Protein AF-A0A6P8L593-F1 (afdb_monomer)

Solvent-accessible surface area (backbone atoms only — not comparable to full-atom values): 12722 Å² total; per-residue (Å²): 111,69,67,58,52,54,55,47,53,45,49,55,52,42,54,51,37,46,55,48,33,69,72,48,85,57,101,67,54,58,54,38,54,51,40,51,50,52,51,51,50,52,53,51,52,50,51,56,41,48,61,65,35,68,75,58,66,48,64,32,92,88,40,85,93,36,47,38,67,60,54,51,51,52,54,51,51,52,51,52,54,49,52,54,50,50,64,73,39,54,90,76,50,60,66,70,58,52,51,51,49,54,52,48,50,54,51,49,53,54,50,50,61,56,56,65,48,45,37,59,51,53,34,50,52,55,35,48,66,62,46,49,67,53,51,54,52,52,44,52,50,51,55,51,48,62,73,68,50,75,85,56,74,86,60,70,65,73,73,69,66,59,61,58,58,50,51,50,49,31,54,76,64,31,42,78,75,72,41,77,79,75,58,66,70,55,56,51,61,73,67,46,83,73,78,83,82,82,84,80,79,84,74,81,76,80,82,80,77,85,83,80,84,132

Secondary structure (DSSP, 8-state):
-HHHHHHHHHHHHHHHHHHHHHH---SS-HHHHHHHHHHHHHHHHHHHHHHHHHT--PBPSSSTT-BHHHHHHHHHHHHHHHHHHHHHTTTTS-HHHHHHHHHHHHHHHHHHHHHHHHHHHHHHHHHHHHHHHHHHHHHHHHHHHHHHS--S---------THHHHHHHHHHTTGGGT-----HHHHHHHTS-PPP--------------PPP-

Nearest PDB structures (foldseek):
  4nqi-assembly2_D  TM=2.913E-01  e=6.168E-01  Dictyostelium discoideum
  6nct-assembly1_B  TM=3.339E-01  e=4.254E+00  Homo sapiens
  8afz-assembly1_A  TM=3.236E-01  e=9.972E+00  Homo sapiens

Mean predicted aligned error: 16.55 Å

Radius of gyration: 39.22 Å; Cα contacts (8 Å, |Δi|>4): 88; chains: 1; bounding box: 92×50×108 Å

Structure (mmCIF, N/CA/C/O backbone):
data_AF-A0A6P8L593-F1
#
_entry.id   AF-A0A6P8L593-F1
#
loop_
_atom_site.group_PDB
_atom_site.id
_atom_site.type_symbol
_atom_site.label_atom_id
_atom_site.label_alt_id
_atom_site.label_comp_id
_atom_site.label_asym_id
_atom_site.label_entity_id
_atom_site.label_seq_id
_atom_site.pdbx_PDB_ins_code
_atom_site.Cartn_x
_atom_site.Cartn_y
_atom_site.Cartn_z
_atom_site.occupancy
_atom_site.B_iso_or_equiv
_atom_site.auth_seq_id
_atom_site.auth_comp_id
_atom_site.auth_asym_id
_atom_site.auth_atom_id
_atom_site.pdbx_PDB_model_num
ATOM 1 N N . MET A 1 1 ? 3.966 10.404 5.888 1.00 69.75 1 MET A N 1
ATOM 2 C CA . MET A 1 1 ? 4.033 10.455 7.364 1.00 69.75 1 MET A CA 1
ATOM 3 C C . MET A 1 1 ? 2.637 10.533 7.982 1.00 69.75 1 MET A C 1
ATOM 5 O O . MET A 1 1 ? 2.269 9.616 8.696 1.00 69.75 1 MET A O 1
ATOM 9 N N . TYR A 1 2 ? 1.807 11.519 7.621 1.00 86.31 2 TYR A N 1
ATOM 10 C CA . TYR A 1 2 ? 0.461 11.681 8.199 1.00 86.31 2 TYR A CA 1
ATOM 11 C C . TYR A 1 2 ? -0.497 10.488 7.988 1.00 86.31 2 TYR A C 1
ATOM 13 O O . TYR A 1 2 ? -1.064 9.988 8.953 1.00 86.31 2 TYR A O 1
ATOM 21 N N . PHE A 1 3 ? -0.599 9.956 6.761 1.00 87.25 3 PHE A N 1
ATOM 22 C CA . PHE A 1 3 ? -1.411 8.758 6.475 1.00 87.25 3 PHE A CA 1
ATOM 23 C C . PHE A 1 3 ? -1.015 7.553 7.337 1.00 87.25 3 PHE A C 1
ATOM 25 O O . PHE A 1 3 ? -1.872 6.863 7.878 1.00 87.25 3 PHE A O 1
ATOM 32 N N . HIS A 1 4 ? 0.291 7.328 7.501 1.00 90.25 4 HIS A N 1
ATOM 33 C CA . HIS A 1 4 ? 0.798 6.244 8.335 1.00 90.25 4 HIS A CA 1
ATOM 34 C C . HIS A 1 4 ? 0.388 6.443 9.800 1.00 90.25 4 HIS A C 1
ATOM 36 O O . HIS A 1 4 ? 0.003 5.481 10.457 1.00 90.25 4 HIS A O 1
ATOM 42 N N . ASN A 1 5 ? 0.456 7.669 10.317 1.00 91.88 5 ASN A N 1
ATOM 43 C CA . ASN A 1 5 ? 0.087 7.952 11.704 1.00 91.88 5 ASN A CA 1
ATOM 44 C C . ASN A 1 5 ? -1.399 7.678 11.953 1.00 91.88 5 ASN A C 1
ATOM 46 O O . ASN A 1 5 ? -1.740 7.026 12.933 1.00 91.88 5 ASN A O 1
ATOM 50 N N . VAL A 1 6 ? -2.272 8.103 11.036 1.00 89.56 6 VAL A N 1
ATOM 51 C CA . VAL A 1 6 ? -3.718 7.852 11.144 1.00 89.56 6 VAL A CA 1
ATOM 52 C C . VAL A 1 6 ? -4.043 6.368 10.975 1.00 89.56 6 VAL A C 1
ATOM 54 O O . VAL A 1 6 ? -4.788 5.806 11.769 1.00 89.56 6 VAL A O 1
ATOM 57 N N . SER A 1 7 ? -3.429 5.693 10.003 1.00 91.69 7 SER A N 1
ATOM 58 C CA . SER A 1 7 ? -3.605 4.249 9.824 1.00 91.69 7 SER A CA 1
ATOM 59 C C . SER A 1 7 ? -3.151 3.453 11.050 1.00 91.69 7 SER A C 1
ATOM 61 O O . SER A 1 7 ? -3.841 2.523 11.455 1.00 91.69 7 SER A O 1
ATOM 63 N N . ARG A 1 8 ? -2.003 3.809 11.642 1.00 93.56 8 ARG A N 1
ATOM 64 C CA . ARG A 1 8 ? -1.486 3.156 12.851 1.00 93.56 8 ARG A CA 1
ATOM 65 C C . ARG A 1 8 ? -2.397 3.423 14.044 1.00 93.56 8 ARG A C 1
ATOM 67 O O . ARG A 1 8 ? -2.816 2.485 14.695 1.00 93.56 8 ARG A O 1
ATOM 74 N N . SER A 1 9 ? -2.791 4.676 14.256 1.00 93.50 9 SER A N 1
ATOM 75 C CA . SER A 1 9 ? -3.685 5.031 15.357 1.00 93.50 9 SER A CA 1
ATOM 76 C C . SER A 1 9 ? -5.045 4.328 15.263 1.00 93.50 9 SER A C 1
ATOM 78 O O . SER A 1 9 ? -5.601 3.961 16.291 1.00 93.50 9 SER A O 1
ATOM 80 N N . LEU A 1 10 ? -5.586 4.098 14.057 1.00 93.38 10 LEU A N 1
ATOM 81 C CA . LEU A 1 10 ? -6.801 3.290 13.901 1.00 93.38 10 LEU A CA 1
ATOM 82 C C . LEU A 1 10 ? -6.564 1.825 14.304 1.00 93.38 10 LEU A C 1
ATOM 84 O O . LEU A 1 10 ? -7.391 1.259 15.012 1.00 93.38 10 LEU A O 1
ATOM 88 N N .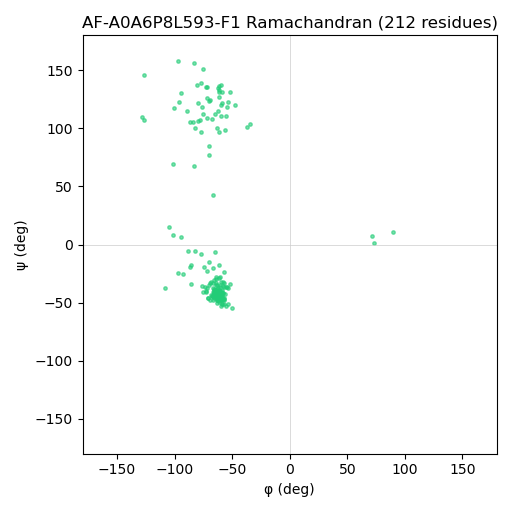 ALA A 1 11 ? -5.442 1.234 13.881 1.00 94.44 11 ALA A N 1
ATOM 89 C CA . ALA A 1 11 ? -5.074 -0.131 14.253 1.00 94.44 11 ALA A CA 1
ATOM 90 C C . ALA A 1 11 ? -4.895 -0.283 15.772 1.00 94.44 11 ALA A C 1
ATOM 92 O O . ALA A 1 11 ? -5.463 -1.196 16.357 1.00 94.44 11 ALA A O 1
ATOM 93 N N . ASP A 1 12 ? -4.189 0.649 16.415 1.00 95.38 12 ASP A N 1
ATOM 94 C CA . ASP A 1 12 ? -3.951 0.633 17.864 1.00 95.38 12 ASP A CA 1
ATOM 95 C C . ASP A 1 12 ? -5.265 0.744 18.661 1.00 95.38 12 ASP A C 1
ATOM 97 O O . ASP A 1 12 ? -5.443 0.087 19.690 1.00 95.38 12 ASP A O 1
ATOM 101 N N . LYS A 1 13 ? -6.218 1.553 18.173 1.00 93.88 13 LYS A N 1
ATOM 102 C CA . LYS A 1 13 ? -7.560 1.670 18.765 1.00 93.88 13 LYS A CA 1
ATOM 103 C C . LYS A 1 13 ? -8.363 0.377 18.619 1.00 93.88 13 LYS A C 1
ATOM 105 O O . LYS A 1 13 ? -8.981 -0.049 19.588 1.00 93.88 13 LYS A O 1
ATOM 110 N N . LEU A 1 14 ? -8.342 -0.254 17.444 1.00 94.44 14 LEU A N 1
ATOM 111 C CA . LEU A 1 14 ? -9.010 -1.542 17.221 1.00 94.44 14 LEU A CA 1
ATOM 112 C C . LEU A 1 14 ? -8.421 -2.649 18.097 1.00 94.44 14 LEU A C 1
ATOM 114 O O . LEU A 1 14 ? -9.168 -3.369 18.749 1.00 94.44 14 LEU A O 1
ATOM 118 N N . GLU A 1 15 ? -7.095 -2.713 18.187 1.00 94.44 15 GLU A N 1
ATOM 119 C CA . GLU A 1 15 ? -6.384 -3.646 19.063 1.00 94.44 15 GLU A CA 1
ATOM 120 C C . GLU A 1 15 ? -6.794 -3.475 20.530 1.00 94.44 15 GLU A C 1
ATOM 122 O O . GLU A 1 15 ? -7.024 -4.447 21.248 1.00 94.44 15 GLU A O 1
ATOM 127 N N . SER A 1 16 ? -6.932 -2.225 20.973 1.00 92.44 16 SER A N 1
ATOM 128 C CA . SER A 1 16 ? -7.379 -1.909 22.331 1.00 92.44 16 SER A CA 1
ATOM 129 C C . SER A 1 16 ? -8.833 -2.338 22.569 1.00 92.44 16 SER A C 1
ATOM 131 O O . SER A 1 16 ? -9.138 -2.869 23.635 1.00 92.44 16 SER A O 1
ATOM 133 N N . LEU A 1 17 ? -9.723 -2.159 21.584 1.00 90.44 17 LEU A N 1
ATOM 134 C CA . LEU A 1 17 ? -11.116 -2.618 21.659 1.00 90.44 17 LEU A CA 1
ATOM 135 C C . LEU A 1 17 ? -11.223 -4.146 21.698 1.00 90.44 17 LEU A C 1
ATOM 137 O O . LEU A 1 17 ? -12.004 -4.668 22.487 1.00 90.44 17 LEU A O 1
ATOM 141 N N . TRP A 1 18 ? -10.432 -4.869 20.902 1.00 92.06 18 TRP A N 1
ATOM 142 C CA . TRP A 1 18 ? -10.418 -6.334 20.946 1.00 92.06 18 TRP A CA 1
ATOM 143 C C . TRP A 1 18 ? -9.922 -6.859 22.294 1.00 92.06 18 TRP A C 1
ATOM 145 O O . TRP A 1 18 ? -10.571 -7.720 22.879 1.00 92.06 18 TRP A O 1
ATOM 155 N N . LYS A 1 19 ? -8.852 -6.281 22.851 1.00 90.12 19 LYS A N 1
ATOM 156 C CA . LYS A 1 19 ? -8.374 -6.642 24.199 1.00 90.12 19 LYS A CA 1
ATOM 157 C C . LYS A 1 19 ? -9.406 -6.367 25.286 1.00 90.12 19 LYS A C 1
ATOM 159 O O . LYS A 1 19 ? -9.566 -7.155 26.212 1.00 90.12 19 LYS A O 1
ATOM 164 N N . LEU A 1 20 ? -10.119 -5.252 25.174 1.00 86.31 20 LEU A N 1
ATOM 165 C CA . LEU A 1 20 ? -11.190 -4.903 26.100 1.00 86.31 20 LEU A CA 1
ATOM 166 C C . LEU A 1 20 ? -12.366 -5.880 26.001 1.00 86.31 20 LEU A C 1
ATOM 168 O O . LEU A 1 20 ? -12.900 -6.306 27.019 1.00 86.31 20 LEU A O 1
ATOM 172 N N . ALA A 1 21 ? -12.724 -6.275 24.781 1.00 86.25 21 ALA A N 1
ATOM 173 C CA . ALA A 1 21 ? -13.734 -7.290 24.523 1.00 86.25 21 ALA A CA 1
ATOM 174 C C . ALA A 1 21 ? -13.341 -8.682 25.046 1.00 86.25 21 ALA A C 1
ATOM 176 O O . ALA A 1 21 ? -14.215 -9.474 25.378 1.00 86.25 21 ALA A O 1
ATOM 177 N N . GLU A 1 22 ? -12.051 -9.014 25.100 1.00 84.75 22 GLU A N 1
ATOM 178 C CA . GLU A 1 22 ? -11.573 -10.258 25.718 1.00 84.75 22 GLU A CA 1
ATOM 179 C C . GLU A 1 22 ? -11.641 -10.205 27.250 1.00 84.75 22 GLU A C 1
ATOM 181 O O . GLU A 1 22 ? -11.950 -11.212 27.888 1.00 84.75 22 GLU A O 1
ATOM 186 N N . ALA A 1 23 ? -11.373 -9.035 27.840 1.00 81.56 23 ALA A N 1
ATOM 187 C CA . ALA A 1 23 ? -11.393 -8.827 29.286 1.00 81.56 23 ALA A CA 1
ATOM 188 C C . ALA A 1 23 ? -12.817 -8.732 29.868 1.00 81.56 23 ALA A C 1
ATOM 190 O O . ALA A 1 23 ? -13.066 -9.219 30.973 1.00 81.56 23 ALA A O 1
ATOM 191 N N . HIS A 1 24 ? -13.758 -8.133 29.133 1.00 68.94 24 HIS A N 1
ATOM 192 C CA . HIS A 1 24 ? -15.172 -8.075 29.503 1.00 68.94 24 HIS A CA 1
ATOM 193 C C . HIS A 1 24 ? -15.899 -9.302 28.934 1.00 68.94 24 HIS A C 1
ATOM 195 O O . HIS A 1 24 ? -16.048 -9.425 27.724 1.00 68.94 24 HIS A O 1
ATOM 201 N N . GLN A 1 25 ? -16.412 -10.189 29.796 1.00 61.09 25 GLN A N 1
ATOM 202 C CA . GLN A 1 25 ? -17.281 -11.315 29.403 1.00 61.09 25 GLN A CA 1
ATOM 203 C C . GLN A 1 25 ? -18.781 -11.048 29.678 1.00 61.09 25 GLN A C 1
ATOM 205 O O . GLN A 1 25 ? -19.358 -11.685 30.563 1.00 61.09 25 GLN A O 1
ATOM 210 N N . PRO A 1 26 ? -19.468 -10.134 28.967 1.00 57.44 26 PRO A N 1
ATOM 211 C CA . PRO A 1 26 ? -20.920 -10.143 28.911 1.00 57.44 26 PRO A CA 1
ATOM 212 C C . PRO A 1 26 ? -21.409 -11.141 27.849 1.00 57.44 26 PRO A C 1
ATOM 214 O O . PRO A 1 26 ? -20.709 -11.478 26.893 1.00 57.44 26 PRO A O 1
ATOM 217 N N . THR A 1 27 ? -22.642 -11.610 28.030 1.00 54.50 27 THR A N 1
ATOM 218 C CA . THR A 1 27 ? -23.334 -12.617 27.207 1.00 54.50 27 THR A CA 1
ATOM 219 C C . THR A 1 27 ? -23.517 -12.184 25.741 1.00 54.50 27 THR A C 1
ATOM 221 O O . THR A 1 27 ? -23.696 -13.032 24.872 1.00 54.50 27 THR A O 1
ATOM 224 N N . GLU A 1 28 ? -23.378 -10.884 25.455 1.00 60.91 28 GLU A N 1
ATOM 225 C CA . GLU A 1 28 ? -23.288 -10.292 24.118 1.00 60.91 28 GLU A CA 1
ATOM 226 C C . GLU A 1 28 ? -22.055 -9.379 24.055 1.00 60.91 28 GLU A C 1
ATOM 228 O O . GLU A 1 28 ? -21.992 -8.333 24.698 1.00 60.91 28 GLU A O 1
ATOM 233 N N . ASN A 1 29 ? -21.027 -9.788 23.309 1.00 78.00 29 ASN A N 1
ATOM 234 C CA . ASN A 1 29 ? -19.772 -9.041 23.217 1.00 78.00 29 ASN A CA 1
ATOM 235 C C . ASN A 1 29 ? -19.887 -7.911 22.175 1.00 78.00 29 ASN A C 1
ATOM 237 O O . ASN A 1 29 ? -19.294 -7.967 21.095 1.00 78.00 29 ASN A O 1
ATOM 241 N N . GLU A 1 30 ? -20.710 -6.907 22.484 1.00 85.81 30 GLU A N 1
ATOM 242 C CA . GLU A 1 30 ? -20.996 -5.751 21.621 1.00 85.81 30 GLU A CA 1
ATOM 243 C C . GLU A 1 30 ? -19.718 -5.016 21.187 1.00 85.81 30 GLU A C 1
ATOM 245 O O . GLU A 1 30 ? -19.599 -4.603 20.033 1.00 85.81 30 GLU A O 1
ATOM 250 N N . ILE A 1 31 ? -18.728 -4.924 22.085 1.00 88.12 31 ILE A N 1
ATOM 251 C CA . ILE A 1 31 ? -17.421 -4.301 21.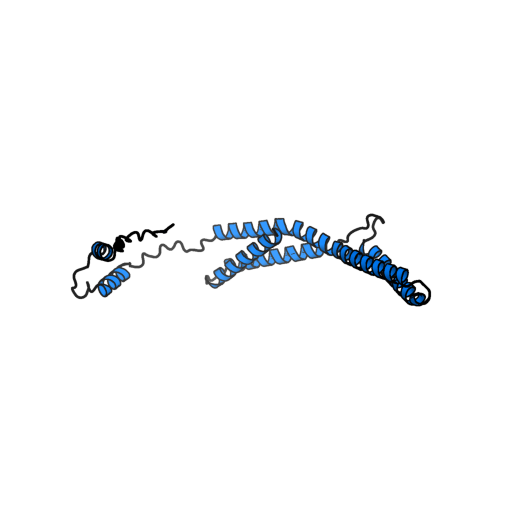822 1.00 88.12 31 ILE A CA 1
ATOM 252 C C . ILE A 1 31 ? -16.699 -5.040 20.695 1.00 88.12 31 ILE A C 1
ATOM 254 O O . ILE A 1 31 ? -16.187 -4.410 19.765 1.00 88.12 31 ILE A O 1
ATOM 258 N N . LYS A 1 32 ? -16.698 -6.378 20.742 1.00 90.00 32 LYS A N 1
ATOM 259 C CA . LYS A 1 32 ? -16.120 -7.207 19.683 1.00 90.0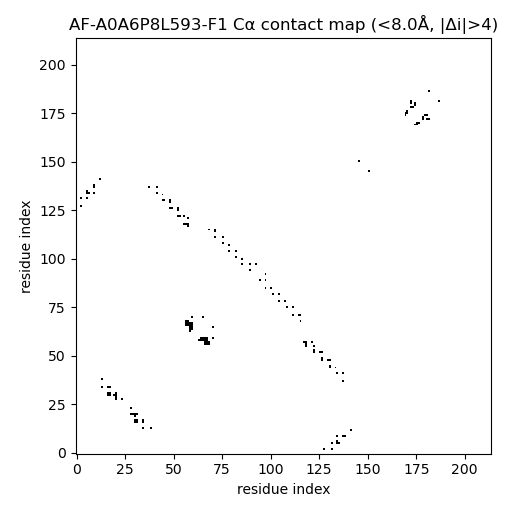0 32 LYS A CA 1
ATOM 260 C C . LYS A 1 32 ? -16.851 -7.006 18.361 1.00 90.00 32 LYS A C 1
ATOM 262 O O . LYS A 1 32 ? -16.204 -6.774 17.345 1.00 90.00 32 LYS A O 1
ATOM 267 N N . GLN A 1 33 ? -18.186 -7.044 18.373 1.00 90.56 33 GLN A N 1
ATOM 268 C CA . GLN A 1 33 ? -18.983 -6.848 17.159 1.00 90.56 33 GLN A CA 1
ATOM 269 C C . GLN A 1 33 ? -18.716 -5.482 16.520 1.00 90.56 33 GLN A C 1
ATOM 271 O O . GLN A 1 33 ? -18.542 -5.394 15.305 1.00 90.56 33 GLN A O 1
ATOM 276 N N . PHE A 1 34 ? -18.629 -4.422 17.326 1.00 91.75 34 PHE A N 1
ATOM 277 C CA . PHE A 1 34 ? -18.288 -3.089 16.845 1.00 91.75 34 PHE A CA 1
ATOM 278 C C . PHE A 1 34 ? -16.876 -3.038 16.241 1.00 91.75 34 PHE A C 1
ATOM 280 O O . PHE A 1 34 ? -16.698 -2.533 15.128 1.00 91.75 34 PHE A O 1
ATOM 287 N N . ALA A 1 35 ? -15.872 -3.583 16.935 1.00 92.75 35 ALA A N 1
ATOM 288 C CA . ALA A 1 35 ? -14.496 -3.619 16.442 1.00 92.75 35 ALA A CA 1
ATOM 289 C C . ALA A 1 35 ? -14.387 -4.390 15.113 1.00 92.75 35 ALA A C 1
ATOM 291 O O . ALA A 1 35 ? -13.780 -3.898 14.156 1.00 92.75 35 ALA A O 1
ATOM 292 N N . ASP A 1 36 ? -15.056 -5.540 15.013 1.00 94.12 36 ASP A N 1
ATOM 293 C CA . ASP A 1 36 ? -15.092 -6.371 13.808 1.00 94.12 36 ASP A CA 1
ATOM 294 C C . ASP A 1 36 ? -15.792 -5.654 12.642 1.00 94.12 36 ASP A C 1
ATOM 296 O O . ASP A 1 36 ? -15.308 -5.685 11.506 1.00 94.12 36 ASP A O 1
ATOM 300 N N . GLN A 1 37 ? -16.888 -4.932 12.907 1.00 95.31 37 GLN A N 1
ATOM 301 C CA . GLN A 1 37 ? -17.563 -4.107 11.901 1.00 95.31 37 GLN A CA 1
ATOM 302 C C . GLN A 1 37 ? -16.644 -3.004 11.363 1.00 95.31 37 GLN A C 1
ATOM 304 O O . GLN A 1 37 ? -16.527 -2.839 10.146 1.00 95.31 37 GLN A O 1
ATOM 309 N N . ILE A 1 38 ? -15.951 -2.266 12.237 1.00 95.31 38 ILE A N 1
ATOM 310 C CA . ILE A 1 38 ? -15.024 -1.207 11.815 1.00 95.31 38 ILE A CA 1
ATOM 311 C C . ILE A 1 38 ? -13.851 -1.788 11.015 1.00 95.31 38 ILE A C 1
ATOM 313 O O . ILE A 1 38 ? -13.498 -1.238 9.966 1.00 95.31 38 ILE A O 1
ATOM 317 N N . ALA A 1 39 ? -13.279 -2.912 11.451 1.00 95.44 39 ALA A N 1
ATOM 318 C CA . ALA A 1 39 ? -12.210 -3.601 10.729 1.00 95.44 39 ALA A CA 1
ATOM 319 C C . ALA A 1 39 ? -12.672 -4.094 9.344 1.00 95.44 39 ALA A C 1
ATOM 321 O O . ALA A 1 39 ? -11.961 -3.925 8.343 1.00 95.44 39 ALA A O 1
ATOM 322 N N . GLY A 1 40 ? -13.892 -4.632 9.254 1.00 96.25 40 GLY A N 1
ATOM 323 C CA . GLY A 1 40 ? -14.520 -5.042 7.998 1.00 96.25 40 GLY A CA 1
ATOM 324 C C . GLY A 1 40 ? -14.739 -3.867 7.043 1.00 96.25 40 GLY A C 1
ATOM 325 O O . GLY A 1 40 ? -14.377 -3.941 5.863 1.00 96.25 40 GLY A O 1
ATOM 326 N N . ILE A 1 41 ? -15.254 -2.743 7.553 1.00 95.12 41 ILE A N 1
ATOM 327 C CA . ILE A 1 41 ? -15.436 -1.509 6.778 1.00 95.12 41 ILE A CA 1
ATOM 328 C C . ILE A 1 41 ? -14.084 -0.985 6.284 1.00 95.12 41 ILE A C 1
ATOM 330 O O . ILE A 1 41 ? -13.947 -0.678 5.097 1.00 95.12 41 ILE A O 1
ATOM 334 N N . TRP A 1 42 ? -13.069 -0.919 7.150 1.00 94.81 42 TRP A N 1
ATOM 335 C CA . TRP A 1 42 ? -11.728 -0.467 6.777 1.00 94.81 42 TRP A CA 1
ATOM 336 C C . TRP A 1 42 ? -11.129 -1.329 5.658 1.00 94.81 42 TRP A C 1
ATOM 338 O O . TRP A 1 42 ? -10.674 -0.800 4.638 1.00 94.81 42 TRP A O 1
ATOM 348 N N . THR A 1 43 ? -11.198 -2.653 5.796 1.00 94.81 43 THR A N 1
ATOM 349 C CA . THR A 1 43 ? -10.688 -3.605 4.798 1.00 94.81 43 THR A CA 1
ATOM 350 C C . THR A 1 43 ? -11.422 -3.467 3.465 1.00 94.81 43 THR A C 1
ATOM 352 O O . THR A 1 43 ? -10.791 -3.386 2.407 1.00 94.81 43 THR A O 1
ATOM 355 N N . SER A 1 44 ? -12.753 -3.364 3.504 1.00 95.50 44 SER A N 1
ATOM 356 C CA . SER A 1 44 ? -13.584 -3.177 2.312 1.00 95.50 44 SER A CA 1
ATOM 357 C C . SER A 1 44 ? -13.266 -1.864 1.592 1.00 95.50 44 SER A C 1
ATOM 359 O O . SER A 1 44 ? -13.073 -1.857 0.374 1.00 95.50 44 SER A O 1
ATOM 361 N N . ILE A 1 45 ? -13.131 -0.760 2.335 1.00 93.19 45 ILE A N 1
ATOM 362 C CA . ILE A 1 45 ? -12.763 0.556 1.797 1.00 93.19 45 ILE A CA 1
ATOM 363 C C . ILE A 1 45 ? -11.394 0.510 1.122 1.00 93.19 45 ILE A C 1
ATOM 365 O O . ILE A 1 45 ? -11.259 0.996 -0.002 1.00 93.19 45 ILE A O 1
ATOM 369 N N . ASN A 1 46 ? -10.393 -0.073 1.787 1.00 92.94 46 ASN A N 1
ATOM 370 C CA . ASN A 1 46 ? -9.053 -0.199 1.223 1.00 92.94 46 ASN A CA 1
ATOM 371 C C . ASN A 1 46 ? -9.107 -0.978 -0.090 1.00 92.94 46 ASN A C 1
ATOM 373 O O . ASN A 1 46 ? -8.630 -0.475 -1.105 1.00 92.94 46 ASN A O 1
ATOM 377 N N . ARG A 1 47 ? -9.738 -2.159 -0.091 1.00 94.19 47 ARG A N 1
ATOM 378 C CA . ARG A 1 47 ? -9.861 -3.006 -1.283 1.00 94.19 47 ARG A CA 1
ATOM 379 C C . ARG A 1 47 ? -10.496 -2.253 -2.452 1.00 94.19 47 ARG A C 1
ATOM 381 O O . ARG A 1 47 ? -9.886 -2.164 -3.512 1.00 94.19 47 ARG A O 1
ATOM 388 N N . GLN A 1 48 ? -11.663 -1.644 -2.241 1.00 94.38 48 GLN A N 1
ATOM 389 C CA . GLN A 1 48 ? -12.381 -0.913 -3.292 1.00 94.38 48 GLN A CA 1
ATOM 390 C C . GLN A 1 48 ? -11.550 0.236 -3.875 1.00 94.38 48 GLN A C 1
ATOM 392 O O . GLN A 1 48 ? -11.547 0.465 -5.085 1.00 94.38 48 GLN A O 1
ATOM 397 N N . ILE A 1 49 ? -10.842 0.980 -3.021 1.00 93.38 49 ILE A N 1
ATOM 398 C CA . ILE A 1 49 ? -10.023 2.106 -3.468 1.00 93.38 49 ILE A CA 1
ATOM 399 C C . ILE A 1 49 ? -8.797 1.601 -4.236 1.00 93.38 49 ILE A C 1
ATOM 401 O O . ILE A 1 49 ? -8.532 2.096 -5.332 1.00 93.38 49 ILE A O 1
ATOM 405 N N . TYR A 1 50 ? -8.087 0.592 -3.726 1.00 93.25 50 TYR A N 1
ATOM 406 C CA . TYR A 1 50 ? -6.952 0.002 -4.437 1.00 93.25 50 TYR A CA 1
ATOM 407 C C . TYR A 1 50 ? -7.362 -0.550 -5.803 1.00 93.25 50 TYR A C 1
ATOM 409 O O . TYR A 1 50 ? -6.707 -0.245 -6.797 1.00 93.25 50 TYR A O 1
ATOM 417 N N . GLU A 1 51 ? -8.474 -1.280 -5.888 1.00 93.88 51 GLU A N 1
ATOM 418 C CA . GLU A 1 51 ? -9.003 -1.789 -7.156 1.00 93.88 51 GLU A CA 1
ATOM 419 C C . GLU A 1 51 ? -9.332 -0.655 -8.132 1.00 93.88 51 GLU A C 1
ATOM 421 O O . GLU A 1 51 ? -8.912 -0.701 -9.292 1.00 93.88 51 GLU A O 1
ATOM 426 N N . LYS A 1 52 ? -10.006 0.403 -7.660 1.00 94.12 52 LYS A N 1
ATOM 427 C CA . LYS A 1 52 ? -10.356 1.576 -8.473 1.00 94.12 52 LYS A CA 1
ATOM 428 C C . LYS A 1 52 ? -9.122 2.240 -9.086 1.00 94.12 52 LYS A C 1
ATOM 430 O O . LYS A 1 52 ? -9.121 2.541 -10.279 1.00 94.12 52 LYS A O 1
ATOM 435 N N . TYR A 1 53 ? -8.076 2.467 -8.293 1.00 93.25 53 TYR A N 1
ATOM 436 C CA . TYR A 1 53 ? -6.885 3.187 -8.753 1.00 93.25 53 TYR A CA 1
ATOM 437 C C . TYR A 1 53 ? -5.847 2.286 -9.433 1.00 93.25 53 TYR A C 1
ATOM 439 O O . TYR A 1 53 ? -5.073 2.787 -10.244 1.00 93.25 53 TYR A O 1
ATOM 447 N N . SER A 1 54 ? -5.876 0.963 -9.224 1.00 90.12 54 SER A N 1
ATOM 448 C CA . SER A 1 54 ? -4.956 0.001 -9.865 1.00 90.12 54 SER A CA 1
ATOM 449 C C . SER A 1 54 ? -4.983 0.030 -11.398 1.00 90.12 54 SER A C 1
ATOM 451 O O . SER A 1 54 ? -4.005 -0.350 -12.045 1.00 90.12 54 SER A O 1
ATOM 453 N N . LYS A 1 55 ? -6.091 0.493 -11.989 1.00 89.50 55 LYS A N 1
ATOM 454 C CA . LYS A 1 55 ? -6.291 0.599 -13.442 1.00 89.50 55 LYS A CA 1
ATOM 455 C C . LYS A 1 55 ? -5.756 1.906 -14.026 1.00 89.50 55 LYS A C 1
ATOM 457 O O . LYS A 1 55 ? -5.548 1.988 -15.233 1.00 89.50 55 LYS A O 1
ATOM 462 N N . ILE A 1 56 ? -5.512 2.917 -13.193 1.00 89.12 56 ILE A N 1
ATOM 463 C CA . ILE A 1 56 ? -5.004 4.210 -13.650 1.00 89.12 56 ILE A CA 1
ATOM 464 C C . ILE A 1 56 ? -3.534 4.061 -14.042 1.00 89.12 56 ILE A C 1
ATOM 466 O O . ILE A 1 56 ? -2.735 3.407 -13.364 1.00 89.12 56 ILE A O 1
ATOM 470 N N . ARG A 1 57 ? -3.192 4.645 -15.186 1.00 88.88 57 ARG A N 1
ATOM 471 C CA . ARG A 1 57 ? -1.845 4.672 -15.754 1.00 88.88 57 ARG A CA 1
ATOM 472 C C . ARG A 1 57 ? -1.470 6.115 -16.035 1.00 88.88 57 ARG A C 1
ATOM 474 O O . ARG A 1 57 ? -2.332 6.914 -16.402 1.00 88.88 57 ARG A O 1
ATOM 481 N N . MET A 1 58 ? -0.196 6.445 -15.871 1.00 87.69 58 MET A N 1
ATOM 482 C CA . MET A 1 58 ? 0.317 7.754 -16.233 1.00 87.69 58 MET A CA 1
ATOM 483 C C . MET A 1 58 ? 0.294 7.894 -17.756 1.00 87.69 58 MET A C 1
ATOM 485 O O . MET A 1 58 ? 0.842 7.055 -18.474 1.00 87.69 58 MET A O 1
ATOM 489 N N . GLY A 1 59 ? -0.364 8.938 -18.253 1.00 87.50 59 GLY A N 1
ATOM 490 C CA . GLY A 1 59 ? -0.353 9.279 -19.672 1.00 87.50 59 GLY A CA 1
ATOM 491 C C . GLY A 1 59 ? 0.973 9.916 -20.082 1.00 87.50 59 GLY A C 1
ATOM 492 O O . GLY A 1 59 ? 1.643 10.565 -19.279 1.00 87.50 59 GLY A O 1
ATOM 493 N N . SER A 1 60 ? 1.351 9.736 -21.342 1.00 82.81 60 SER A N 1
ATOM 494 C CA . SER A 1 60 ? 2.437 10.493 -21.950 1.00 82.81 60 SER A CA 1
ATOM 495 C C . SER A 1 60 ? 2.015 11.937 -22.203 1.00 82.81 60 SER A C 1
ATOM 497 O O . SER A 1 60 ? 0.945 12.184 -22.753 1.00 82.81 60 SER A O 1
ATOM 499 N N . GLY A 1 61 ? 2.887 12.889 -21.864 1.00 80.94 61 GLY A N 1
ATOM 500 C CA . GLY A 1 61 ? 2.701 14.294 -22.235 1.00 80.94 61 GLY A CA 1
ATOM 501 C C . GLY A 1 61 ? 2.976 14.576 -23.715 1.00 80.94 61 GLY A C 1
ATOM 502 O O . GLY A 1 61 ? 2.516 15.582 -24.237 1.00 80.94 61 GLY A O 1
ATOM 503 N N . THR A 1 62 ? 3.708 13.693 -24.403 1.00 80.25 62 THR A N 1
ATOM 504 C CA . THR A 1 62 ? 4.073 13.867 -25.820 1.00 80.25 62 THR A CA 1
ATOM 505 C C . THR A 1 62 ? 3.146 13.124 -26.775 1.00 80.25 62 THR A C 1
ATOM 507 O O . THR A 1 62 ? 3.032 13.508 -27.933 1.00 80.25 62 THR A O 1
ATOM 510 N N . LEU A 1 63 ? 2.483 12.061 -26.309 1.00 83.31 63 LEU A N 1
ATOM 511 C CA . LEU A 1 63 ? 1.563 11.254 -27.108 1.00 83.31 63 LEU A CA 1
ATOM 512 C C . LEU A 1 63 ? 0.224 11.149 -26.385 1.00 83.31 63 LEU A C 1
ATOM 514 O O . LEU A 1 63 ? 0.094 10.436 -25.387 1.00 83.31 63 LEU A O 1
ATOM 518 N N . HIS A 1 64 ? -0.773 11.853 -26.911 1.00 84.38 64 HIS A N 1
ATOM 519 C CA . HIS A 1 64 ? -2.106 11.882 -26.330 1.00 84.38 64 HIS A CA 1
ATOM 520 C C . HIS A 1 64 ? -2.709 10.471 -26.244 1.00 84.38 64 HIS A C 1
ATOM 522 O O . HIS A 1 64 ? -2.683 9.708 -27.208 1.00 84.38 64 HIS A O 1
ATOM 528 N N . GLY A 1 65 ? -3.248 10.116 -25.075 1.00 82.94 65 GLY A N 1
ATOM 529 C CA . GLY A 1 65 ? -3.904 8.825 -24.839 1.00 82.94 65 GLY A CA 1
ATOM 530 C C . GLY A 1 65 ? -2.966 7.617 -24.733 1.00 82.94 65 GLY A C 1
ATOM 531 O O . GLY A 1 65 ? -3.444 6.503 -24.529 1.00 82.94 65 GLY A O 1
ATOM 532 N N . VAL A 1 66 ? -1.645 7.799 -24.832 1.00 88.56 66 VAL A N 1
ATOM 533 C CA . VAL A 1 66 ? -0.683 6.693 -24.744 1.00 88.56 66 VAL A CA 1
ATOM 534 C C . VAL A 1 66 ? -0.136 6.582 -23.318 1.00 88.56 66 VAL A C 1
ATOM 536 O O . VAL A 1 66 ? 0.463 7.539 -22.826 1.00 88.56 66 VAL A O 1
ATOM 539 N N . PRO A 1 67 ? -0.268 5.424 -22.645 1.00 89.56 67 PRO A N 1
ATOM 540 C CA . PRO A 1 67 ? 0.377 5.190 -21.360 1.00 89.56 67 PRO A CA 1
ATOM 541 C C . PRO A 1 67 ? 1.902 5.307 -21.448 1.00 89.56 67 PRO A C 1
ATOM 543 O O . PRO A 1 67 ? 2.534 4.747 -22.350 1.00 89.56 67 PRO A O 1
ATOM 546 N N . LEU A 1 68 ? 2.507 5.965 -20.459 1.00 89.94 68 LEU A N 1
ATOM 547 C CA . LEU A 1 68 ? 3.955 6.134 -20.340 1.00 89.94 68 LEU A CA 1
ATOM 548 C C . LEU A 1 68 ? 4.687 4.785 -20.391 1.00 89.94 68 LEU A C 1
ATOM 550 O O . LEU A 1 68 ? 5.729 4.667 -21.030 1.00 89.94 68 LEU A O 1
ATOM 554 N N . SER A 1 69 ? 4.112 3.744 -19.788 1.00 89.25 69 SER A N 1
ATOM 555 C CA . SER A 1 69 ? 4.658 2.383 -19.788 1.00 89.25 69 SER A CA 1
ATOM 556 C C . SER A 1 69 ? 4.910 1.821 -21.193 1.00 89.25 69 SER A C 1
ATOM 558 O O . SER A 1 69 ? 5.921 1.153 -21.411 1.00 89.25 69 SER A O 1
ATOM 560 N N . ILE A 1 70 ? 4.055 2.135 -22.173 1.00 90.38 70 ILE A N 1
ATOM 561 C CA . ILE A 1 70 ? 4.232 1.697 -23.565 1.00 90.38 70 ILE A CA 1
ATOM 562 C C . ILE A 1 70 ? 5.456 2.374 -24.184 1.00 90.38 70 ILE A C 1
ATOM 564 O O . ILE A 1 70 ? 6.267 1.715 -24.836 1.00 90.38 70 ILE A O 1
ATOM 568 N N . ILE A 1 71 ? 5.617 3.677 -23.955 1.00 90.62 71 ILE A N 1
ATOM 569 C CA . ILE A 1 71 ? 6.758 4.447 -24.464 1.00 90.62 71 ILE A CA 1
ATOM 570 C C . ILE A 1 71 ? 8.051 3.960 -23.815 1.00 90.62 71 ILE A C 1
ATOM 572 O O . ILE A 1 71 ? 9.022 3.685 -24.516 1.00 90.62 71 ILE A O 1
ATOM 576 N N . LEU A 1 72 ? 8.050 3.766 -22.495 1.00 91.62 72 LEU A N 1
ATOM 577 C CA . LEU A 1 72 ? 9.203 3.235 -21.770 1.00 91.62 72 LEU A CA 1
ATOM 578 C C . LEU A 1 72 ? 9.612 1.851 -22.284 1.00 91.62 72 LEU A C 1
ATOM 580 O O . LEU A 1 72 ? 10.802 1.586 -22.425 1.00 91.62 72 LEU A O 1
ATOM 584 N N . ASN A 1 73 ? 8.650 0.989 -22.620 1.00 92.06 73 ASN A N 1
ATOM 585 C CA . ASN A 1 73 ? 8.939 -0.317 -23.211 1.00 92.06 73 ASN A CA 1
ATOM 586 C C . ASN A 1 73 ? 9.581 -0.203 -24.598 1.00 92.06 73 ASN A C 1
ATOM 588 O O . ASN A 1 73 ? 10.499 -0.965 -24.896 1.00 92.06 73 ASN A O 1
ATOM 592 N N . LYS A 1 74 ? 9.143 0.749 -25.433 1.00 92.75 74 LYS A N 1
ATOM 593 C CA . LYS A 1 74 ? 9.785 1.022 -26.729 1.00 92.75 74 LYS A CA 1
ATOM 594 C C . LYS A 1 74 ? 11.221 1.508 -26.539 1.00 92.75 74 LYS A C 1
ATOM 596 O O . LYS A 1 74 ? 12.133 0.905 -27.088 1.00 92.75 74 LYS A O 1
ATOM 601 N N . ILE A 1 75 ? 11.436 2.508 -25.682 1.00 91.81 75 ILE A N 1
ATOM 602 C CA . ILE A 1 75 ? 12.780 3.036 -25.392 1.00 91.81 75 ILE A CA 1
ATOM 603 C C . ILE A 1 75 ? 13.687 1.933 -24.828 1.00 91.81 75 ILE A C 1
ATOM 605 O O . ILE A 1 75 ? 14.846 1.825 -25.212 1.00 91.81 75 ILE A O 1
ATOM 609 N N . LYS A 1 76 ? 13.167 1.064 -23.953 1.00 95.06 76 LYS A N 1
ATOM 610 C CA . LYS A 1 76 ? 13.932 -0.061 -23.403 1.00 95.06 76 LYS A CA 1
ATOM 611 C C . LYS A 1 76 ? 14.388 -1.037 -24.493 1.00 95.06 76 LYS A C 1
ATOM 613 O O . LYS A 1 76 ? 15.518 -1.511 -24.427 1.00 95.06 76 LYS A O 1
ATOM 618 N N . LYS A 1 77 ? 13.545 -1.325 -25.492 1.00 95.62 77 LYS A N 1
ATOM 619 C CA . LYS A 1 77 ? 13.931 -2.154 -26.647 1.00 95.62 77 LYS A CA 1
ATOM 620 C C . LYS A 1 77 ? 15.043 -1.492 -27.460 1.00 95.62 77 LYS A C 1
ATOM 622 O O . LYS A 1 77 ? 16.032 -2.155 -27.749 1.00 95.62 77 LYS A O 1
ATOM 627 N N . GLU A 1 78 ? 14.926 -0.195 -27.734 1.00 94.88 78 GLU A N 1
ATOM 628 C CA . GLU A 1 78 ? 15.966 0.562 -28.446 1.00 94.88 78 GLU A CA 1
ATOM 629 C C . GLU A 1 78 ? 17.300 0.566 -27.691 1.00 94.88 78 GLU A C 1
ATOM 631 O O . GLU A 1 78 ? 18.351 0.353 -28.284 1.00 94.88 78 GLU A O 1
ATOM 636 N N . ILE A 1 79 ? 17.279 0.713 -26.363 1.00 94.75 79 ILE A N 1
ATOM 637 C CA . ILE A 1 79 ? 18.495 0.627 -25.540 1.00 94.75 79 ILE A CA 1
ATOM 638 C C . ILE A 1 79 ? 19.145 -0.755 -25.645 1.00 94.75 79 ILE A C 1
ATOM 640 O O . ILE A 1 79 ? 20.368 -0.841 -25.731 1.00 94.75 79 ILE A O 1
ATOM 644 N N . ILE A 1 80 ? 18.355 -1.833 -25.654 1.00 95.19 80 ILE A N 1
ATOM 645 C CA . ILE A 1 80 ? 18.877 -3.196 -25.826 1.00 95.19 80 ILE A CA 1
ATOM 646 C C . ILE A 1 80 ? 19.532 -3.343 -27.205 1.00 95.19 80 ILE A C 1
ATOM 648 O O . ILE A 1 80 ? 20.653 -3.840 -27.292 1.00 95.19 80 ILE A O 1
ATOM 652 N N . LEU A 1 81 ? 18.879 -2.869 -28.268 1.00 94.75 81 LEU A N 1
ATOM 653 C CA . LEU A 1 81 ? 19.432 -2.896 -29.627 1.00 94.75 81 LEU A CA 1
ATOM 654 C C . LEU A 1 81 ? 20.721 -2.075 -29.740 1.00 94.75 81 LEU A C 1
ATOM 656 O O . LEU A 1 81 ? 21.698 -2.524 -30.345 1.00 94.75 81 LEU A O 1
ATOM 660 N N . PHE A 1 82 ? 20.751 -0.900 -29.112 1.00 92.44 82 PHE A N 1
ATOM 661 C CA . PHE A 1 82 ? 21.931 -0.047 -29.064 1.00 92.44 82 PHE A CA 1
ATOM 662 C C . PHE A 1 82 ? 23.078 -0.709 -28.292 1.00 92.44 82 PHE A C 1
ATOM 664 O O . PHE A 1 82 ? 24.218 -0.690 -28.750 1.00 92.44 82 PHE A O 1
ATOM 671 N N . LYS A 1 83 ? 22.781 -1.377 -27.172 1.00 94.00 83 LYS A N 1
ATOM 672 C CA . LYS A 1 83 ? 23.760 -2.143 -26.391 1.00 94.00 83 LYS A CA 1
ATOM 673 C C . LYS A 1 83 ? 24.383 -3.277 -27.206 1.00 94.00 83 LYS A C 1
ATOM 675 O O . LYS A 1 83 ? 25.601 -3.408 -27.215 1.00 94.00 83 LYS A O 1
ATOM 680 N N . VAL A 1 84 ? 23.567 -4.053 -27.923 1.00 93.44 84 VAL A N 1
ATOM 681 C CA . VAL A 1 84 ? 24.048 -5.130 -28.810 1.00 93.44 84 VAL A CA 1
ATOM 682 C C . VAL A 1 84 ? 24.887 -4.564 -29.959 1.00 93.44 84 VAL A C 1
ATOM 684 O O . VAL A 1 84 ? 25.908 -5.139 -30.330 1.00 93.44 84 VAL A O 1
ATOM 687 N N . SER A 1 85 ? 24.488 -3.417 -30.510 1.00 90.06 85 SER A N 1
ATOM 688 C CA . SER A 1 85 ? 25.253 -2.738 -31.559 1.00 90.06 85 SER A CA 1
ATOM 689 C C . SER A 1 85 ? 26.615 -2.263 -31.054 1.00 90.06 85 SER A C 1
ATOM 691 O O . SER A 1 85 ? 27.610 -2.485 -31.737 1.00 90.06 85 SER A O 1
ATOM 693 N N . LEU A 1 86 ? 26.684 -1.680 -29.853 1.00 90.19 86 LEU A N 1
ATOM 694 C CA . LEU A 1 86 ? 27.949 -1.279 -29.230 1.00 90.19 86 LEU A CA 1
ATOM 695 C C . LEU A 1 86 ? 28.871 -2.475 -28.977 1.00 90.19 86 LEU A C 1
ATOM 697 O O . LEU A 1 86 ? 30.044 -2.398 -29.318 1.00 90.19 86 LEU A O 1
ATOM 701 N N . GLN A 1 87 ? 28.333 -3.589 -28.471 1.00 89.06 87 GLN A N 1
ATOM 702 C CA . GLN A 1 87 ? 29.093 -4.832 -28.275 1.00 89.06 87 GLN A CA 1
ATOM 703 C C . GLN A 1 87 ? 29.702 -5.352 -29.581 1.00 89.06 87 GLN A C 1
ATOM 705 O O . GLN A 1 87 ? 30.853 -5.772 -29.612 1.00 89.06 87 GLN A O 1
ATOM 710 N N . ARG A 1 88 ? 28.948 -5.306 -30.685 1.00 87.00 88 ARG A N 1
ATOM 711 C CA . ARG A 1 88 ? 29.427 -5.797 -31.987 1.00 87.00 88 ARG A CA 1
ATOM 712 C C . ARG A 1 88 ? 30.580 -4.965 -32.552 1.00 87.00 88 ARG A C 1
ATOM 714 O O . ARG A 1 88 ? 31.426 -5.511 -33.248 1.00 87.00 88 ARG A O 1
ATOM 721 N N . HIS A 1 89 ? 30.595 -3.662 -32.287 1.00 83.56 89 HIS A N 1
ATOM 722 C CA . HIS A 1 89 ? 31.587 -2.745 -32.851 1.00 83.56 89 HIS A CA 1
ATOM 723 C C . HIS A 1 89 ? 32.656 -2.323 -31.833 1.00 83.56 89 HIS A C 1
ATOM 725 O O . HIS A 1 89 ? 33.398 -1.372 -32.074 1.00 83.56 89 HIS A O 1
ATOM 731 N N . GLU A 1 90 ? 32.754 -3.037 -30.711 1.00 82.50 90 GLU A N 1
ATOM 732 C CA . GLU A 1 90 ? 33.718 -2.775 -29.639 1.00 82.50 90 GLU A CA 1
ATOM 733 C C . GLU A 1 90 ? 35.171 -2.899 -30.119 1.00 82.50 90 GLU A C 1
ATOM 735 O O . GLU A 1 90 ? 36.040 -2.185 -29.636 1.00 82.50 90 GLU A O 1
ATOM 740 N N . SER A 1 91 ? 35.420 -3.735 -31.130 1.00 79.31 91 SER A N 1
ATOM 741 C CA . SER A 1 91 ? 36.729 -3.887 -31.775 1.00 79.31 91 SER A CA 1
ATOM 742 C C . SER A 1 91 ? 36.982 -2.919 -32.940 1.00 79.31 91 SER A C 1
ATOM 744 O O . SER A 1 91 ? 38.059 -2.959 -33.525 1.00 79.31 91 SER A O 1
ATOM 746 N N . ILE A 1 92 ? 35.987 -2.116 -33.337 1.00 82.38 92 ILE A N 1
ATOM 747 C CA . ILE A 1 92 ? 36.033 -1.253 -34.535 1.00 82.38 92 ILE A CA 1
ATOM 748 C C . ILE A 1 92 ? 36.152 0.225 -34.146 1.00 82.38 92 ILE A C 1
ATOM 750 O O . ILE A 1 92 ? 36.838 0.987 -34.823 1.00 82.38 92 ILE A O 1
ATOM 754 N N . TYR A 1 93 ? 35.480 0.640 -33.072 1.00 80.88 93 TYR A N 1
ATOM 755 C CA . TYR A 1 93 ? 35.502 2.020 -32.593 1.00 80.88 93 TYR A CA 1
ATOM 756 C C . TYR A 1 93 ? 36.516 2.227 -31.471 1.00 80.88 93 TYR A C 1
ATOM 758 O O . TYR A 1 93 ? 36.876 1.303 -30.748 1.00 80.88 93 TYR A O 1
ATOM 766 N N . ASP A 1 94 ? 36.924 3.482 -31.293 1.00 88.38 94 ASP A N 1
ATOM 767 C CA . ASP A 1 94 ? 37.779 3.886 -30.184 1.00 88.38 94 ASP A CA 1
ATOM 768 C C . ASP A 1 94 ? 37.101 3.620 -28.823 1.00 88.38 94 ASP A C 1
ATOM 770 O O . ASP A 1 94 ? 35.911 3.890 -28.602 1.00 88.38 94 ASP A O 1
ATOM 774 N N . GLN A 1 95 ? 37.897 3.074 -27.905 1.00 87.31 95 GLN A N 1
ATOM 775 C CA . GLN A 1 95 ? 37.495 2.617 -26.583 1.00 87.31 95 GLN A CA 1
ATOM 776 C C . GLN A 1 95 ? 36.852 3.742 -25.758 1.00 87.31 95 GLN A C 1
ATOM 778 O O . GLN A 1 95 ? 35.927 3.485 -24.979 1.00 87.31 95 GLN A O 1
ATOM 783 N N . GLU A 1 96 ? 37.272 4.999 -25.953 1.00 90.88 96 GLU A N 1
ATOM 784 C CA . GLU A 1 96 ? 36.672 6.149 -25.268 1.00 90.88 96 GLU A CA 1
ATOM 785 C C . GLU A 1 96 ? 35.188 6.328 -25.642 1.00 90.88 96 GLU A C 1
ATOM 787 O O . GLU A 1 96 ? 34.335 6.572 -24.777 1.00 90.88 96 GLU A O 1
ATOM 792 N N . TYR A 1 97 ? 34.848 6.160 -26.922 1.00 88.31 97 TYR A N 1
ATOM 793 C CA . TYR A 1 97 ? 33.473 6.283 -27.410 1.00 88.31 97 TYR A CA 1
ATOM 794 C C . TYR A 1 97 ? 32.603 5.107 -26.971 1.00 88.31 97 TYR A C 1
ATOM 796 O O . TYR A 1 97 ? 31.451 5.319 -26.578 1.00 88.31 97 TYR A O 1
ATOM 804 N N . ILE A 1 98 ? 33.157 3.892 -26.947 1.00 90.62 98 ILE A N 1
ATOM 805 C CA . ILE A 1 98 ? 32.470 2.709 -26.414 1.00 90.62 98 ILE A CA 1
ATOM 806 C C . ILE A 1 98 ? 32.112 2.914 -24.936 1.00 90.62 98 ILE A C 1
ATOM 808 O O . ILE A 1 98 ? 30.958 2.727 -24.531 1.00 90.62 98 ILE A O 1
ATOM 812 N N . LEU A 1 99 ? 33.062 3.392 -24.128 1.00 90.94 99 LEU A N 1
ATOM 813 C CA . LEU A 1 99 ? 32.847 3.641 -22.702 1.00 90.94 99 LEU A CA 1
ATOM 814 C C . LEU A 1 99 ? 31.810 4.751 -22.461 1.00 90.94 99 LEU A C 1
ATOM 816 O O . LEU A 1 99 ? 30.935 4.614 -21.596 1.00 90.94 99 LEU A O 1
ATOM 820 N N . LYS A 1 100 ? 31.838 5.829 -23.259 1.00 92.94 100 LYS A N 1
ATOM 821 C CA . LYS A 1 100 ? 30.787 6.864 -23.253 1.00 92.94 100 LYS A CA 1
ATOM 822 C C . LYS A 1 100 ? 29.414 6.276 -23.601 1.00 92.94 100 LYS A C 1
ATOM 824 O O . LYS A 1 100 ? 28.436 6.598 -22.921 1.00 92.94 100 LYS 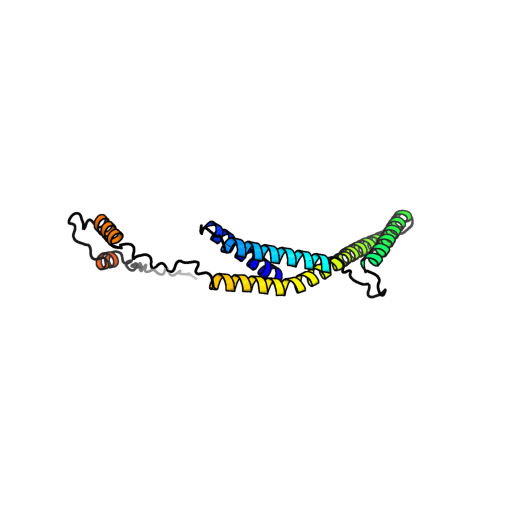A O 1
ATOM 829 N N . GLY A 1 101 ? 29.341 5.385 -24.591 1.00 92.12 101 GLY A N 1
ATOM 830 C CA . GLY A 1 101 ? 28.121 4.681 -24.993 1.00 92.12 101 GLY A CA 1
ATOM 831 C C . GLY A 1 101 ? 27.504 3.861 -23.857 1.00 92.12 101 GLY A C 1
ATOM 832 O O . GLY A 1 101 ? 26.338 4.062 -23.504 1.00 92.12 101 GLY A O 1
ATOM 833 N N . TYR A 1 102 ? 28.293 3.013 -23.193 1.00 94.00 102 TYR A N 1
ATOM 834 C CA . TYR A 1 102 ? 27.820 2.236 -22.039 1.00 94.00 102 TYR A CA 1
ATOM 835 C C . TYR A 1 102 ? 27.424 3.110 -20.842 1.00 94.00 102 TYR A C 1
ATOM 837 O O . TYR A 1 102 ? 26.447 2.816 -20.141 1.00 94.00 102 TYR A O 1
ATOM 845 N N . LYS A 1 103 ? 28.129 4.226 -20.619 1.00 95.62 103 LYS A N 1
ATOM 846 C CA . LYS A 1 103 ? 27.764 5.207 -19.586 1.00 95.62 103 LYS A CA 1
ATOM 847 C C . LYS A 1 103 ? 26.400 5.838 -19.867 1.00 95.62 103 LYS A C 1
ATOM 849 O O . LYS A 1 103 ? 25.614 6.019 -18.933 1.00 95.62 103 LYS A O 1
ATOM 854 N N . LEU A 1 104 ? 26.103 6.159 -21.127 1.00 95.19 104 LEU A N 1
ATOM 855 C CA . LEU A 1 104 ? 24.791 6.658 -21.544 1.00 95.19 104 LEU A CA 1
ATOM 856 C C . LEU A 1 104 ? 23.705 5.595 -21.368 1.00 95.19 104 LEU A C 1
ATOM 858 O O . LEU A 1 104 ? 22.678 5.905 -20.769 1.00 95.19 104 LEU A O 1
ATOM 862 N N . ILE A 1 105 ? 23.949 4.346 -21.779 1.00 95.44 105 ILE A N 1
ATOM 863 C CA . ILE A 1 105 ? 23.017 3.224 -21.555 1.00 95.44 105 ILE A CA 1
ATOM 864 C C . ILE A 1 105 ? 22.666 3.107 -20.073 1.00 95.44 105 ILE A C 1
ATOM 866 O O . ILE A 1 105 ? 21.492 3.133 -19.710 1.00 95.44 105 ILE A O 1
ATOM 870 N N . THR A 1 106 ? 23.678 3.074 -19.207 1.00 95.88 106 THR A N 1
ATOM 871 C CA . THR A 1 106 ? 23.483 2.936 -17.758 1.00 95.88 106 THR A CA 1
ATOM 872 C C . THR A 1 106 ? 22.657 4.090 -17.184 1.00 95.88 106 THR A C 1
ATOM 874 O O . THR A 1 106 ? 21.787 3.888 -16.333 1.00 95.88 106 THR A O 1
ATOM 877 N N . LYS A 1 107 ? 22.910 5.328 -17.633 1.00 96.12 107 LYS A N 1
ATOM 878 C CA . LYS A 1 107 ? 22.109 6.496 -17.232 1.00 96.12 107 LYS A CA 1
ATOM 879 C C . LYS A 1 107 ? 20.658 6.366 -17.699 1.00 96.12 107 LYS A C 1
ATOM 881 O O . LYS A 1 107 ? 19.750 6.608 -16.905 1.00 96.12 107 LYS A O 1
ATOM 886 N N . SER A 1 108 ? 20.442 5.953 -18.944 1.00 94.31 108 SER A N 1
ATOM 887 C CA . SER A 1 108 ? 19.110 5.765 -19.521 1.00 94.31 108 SER A CA 1
ATOM 888 C C . SER A 1 108 ? 18.322 4.663 -18.811 1.00 94.31 108 SER A C 1
ATOM 890 O O . SER A 1 108 ? 17.153 4.858 -18.491 1.00 94.31 108 SER A O 1
ATOM 892 N N . GLU A 1 109 ? 18.956 3.539 -18.472 1.00 94.25 109 GLU A N 1
ATOM 893 C CA . GLU A 1 109 ? 18.338 2.457 -17.693 1.00 94.25 109 GLU A CA 1
ATOM 894 C C . GLU A 1 109 ? 17.913 2.930 -16.294 1.00 94.25 109 GLU A C 1
ATOM 896 O O . GLU A 1 109 ? 16.777 2.690 -15.872 1.00 94.25 109 GLU A O 1
ATOM 901 N N . LYS A 1 110 ? 18.782 3.674 -15.591 1.00 94.56 110 LYS A N 1
ATOM 902 C CA . LYS A 1 110 ? 18.445 4.293 -14.295 1.00 94.56 110 LYS A CA 1
ATOM 903 C C . LYS A 1 110 ? 17.256 5.245 -14.421 1.00 94.56 110 LYS A C 1
ATOM 905 O O . LYS A 1 110 ? 16.339 5.199 -13.596 1.00 94.56 110 LYS A O 1
ATOM 910 N N . PHE A 1 111 ? 17.239 6.071 -15.463 1.00 92.19 111 PHE A N 1
ATOM 911 C CA . PHE A 1 111 ? 16.146 7.001 -15.722 1.00 92.19 111 PHE A CA 1
ATOM 912 C C . PHE A 1 111 ? 14.821 6.273 -15.994 1.00 92.19 111 PHE A C 1
ATOM 914 O O . PHE A 1 111 ? 13.821 6.551 -15.332 1.00 92.19 111 PHE A O 1
ATOM 921 N N . ILE A 1 112 ? 14.820 5.262 -16.868 1.00 91.88 112 ILE A N 1
ATOM 922 C CA . ILE A 1 112 ? 13.632 4.445 -17.164 1.00 91.88 112 ILE A CA 1
ATOM 923 C C . ILE A 1 112 ? 13.112 3.750 -15.909 1.00 91.88 112 ILE A C 1
ATOM 925 O O . ILE A 1 112 ? 11.914 3.798 -15.643 1.00 91.88 112 ILE A O 1
ATOM 929 N N . SER A 1 113 ? 13.994 3.151 -15.106 1.00 90.50 113 SER A N 1
ATOM 930 C CA . SER A 1 113 ? 13.594 2.485 -13.860 1.00 90.50 113 SER A CA 1
ATOM 931 C C . SER A 1 113 ? 12.914 3.446 -12.875 1.00 90.50 113 SER A C 1
ATOM 933 O O . SER A 1 113 ? 12.005 3.060 -12.140 1.00 90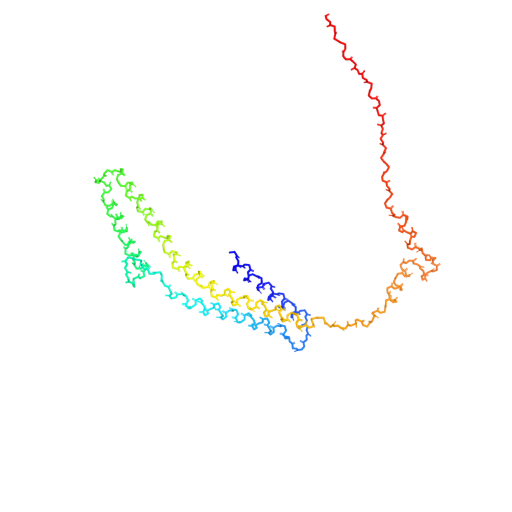.50 113 SER A O 1
ATOM 935 N N . SER A 1 114 ? 13.316 4.720 -12.885 1.00 90.38 114 SER A N 1
ATOM 936 C CA . SER A 1 114 ? 12.708 5.761 -12.057 1.00 90.38 114 SER A CA 1
ATOM 937 C C . SER A 1 114 ? 11.324 6.147 -12.575 1.00 90.38 114 SER A C 1
ATOM 939 O O . SER A 1 114 ? 10.396 6.276 -11.778 1.00 90.38 114 SER A O 1
ATOM 941 N N . LEU A 1 115 ? 11.165 6.259 -13.899 1.00 89.81 115 LEU A N 1
ATOM 942 C CA . LEU A 1 115 ? 9.884 6.559 -14.542 1.00 89.81 115 LEU A CA 1
ATOM 943 C C . LEU A 1 115 ? 8.875 5.410 -14.445 1.00 89.81 115 LEU A C 1
ATOM 945 O O . LEU A 1 115 ? 7.683 5.654 -14.290 1.00 89.81 115 LEU A O 1
ATOM 949 N N . GLN A 1 116 ? 9.328 4.155 -14.457 1.00 86.94 116 GLN A N 1
ATOM 950 C CA . GLN A 1 116 ? 8.454 2.995 -14.245 1.00 86.94 116 GLN A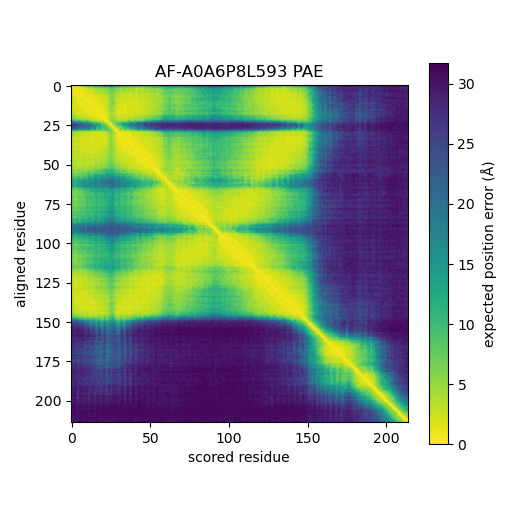 CA 1
ATOM 951 C C . GLN A 1 116 ? 7.765 3.023 -12.872 1.00 86.94 116 GLN A C 1
ATOM 953 O O . GLN A 1 116 ? 6.647 2.536 -12.731 1.00 86.94 116 GLN A O 1
ATOM 958 N N . LYS A 1 117 ? 8.391 3.648 -11.866 1.00 88.75 117 LYS A N 1
ATOM 959 C CA . LYS A 1 117 ? 7.804 3.822 -10.528 1.00 88.75 117 LYS A CA 1
ATOM 960 C C . LYS A 1 117 ? 6.752 4.936 -10.468 1.00 88.75 117 LYS A C 1
ATOM 962 O O . LYS A 1 117 ? 6.104 5.087 -9.430 1.00 88.75 117 LYS A O 1
ATOM 967 N N . CYS A 1 118 ? 6.579 5.735 -11.524 1.00 88.69 118 CYS A N 1
ATOM 968 C CA . CYS A 1 118 ? 5.611 6.831 -11.525 1.00 88.69 118 CYS A CA 1
ATOM 969 C C . CYS A 1 118 ? 4.170 6.326 -11.455 1.00 88.69 118 CYS A C 1
ATOM 971 O O . CYS A 1 118 ? 3.400 6.874 -10.671 1.00 88.69 118 CYS A O 1
ATOM 973 N N . ASP A 1 119 ? 3.833 5.249 -12.174 1.00 88.19 119 ASP A N 1
ATOM 974 C CA . ASP A 1 119 ? 2.498 4.637 -12.111 1.00 88.19 119 ASP A CA 1
ATOM 975 C C . ASP A 1 119 ? 2.159 4.230 -10.672 1.00 88.19 119 ASP A C 1
ATOM 977 O O . ASP A 1 119 ? 1.146 4.661 -10.125 1.00 88.19 119 ASP A O 1
ATOM 981 N N . SER A 1 120 ? 3.052 3.485 -10.009 1.00 89.56 120 SER A N 1
ATOM 982 C CA . SER A 1 120 ? 2.842 3.048 -8.624 1.00 89.56 120 SER A CA 1
ATOM 983 C C . SER A 1 120 ? 2.755 4.215 -7.638 1.00 89.56 120 SER A C 1
ATOM 985 O O . SER A 1 120 ? 1.931 4.188 -6.727 1.00 89.56 120 SER A O 1
ATOM 987 N N . LYS A 1 121 ? 3.568 5.265 -7.819 1.00 91.19 121 LYS A N 1
ATOM 988 C CA . LYS A 1 121 ? 3.534 6.458 -6.956 1.00 91.19 121 LYS A CA 1
ATOM 989 C C . LYS A 1 121 ? 2.235 7.238 -7.131 1.00 91.19 121 LYS A C 1
ATOM 991 O O . LYS A 1 121 ? 1.633 7.642 -6.142 1.00 91.19 121 LYS A O 1
ATOM 996 N N . LEU A 1 122 ? 1.792 7.430 -8.373 1.00 91.38 122 LEU A N 1
ATOM 997 C CA . LEU A 1 122 ? 0.533 8.099 -8.683 1.00 91.38 122 LEU A CA 1
ATOM 998 C C . LEU A 1 122 ? -0.645 7.333 -8.078 1.00 91.38 122 LEU A C 1
ATOM 1000 O O . LEU A 1 122 ? -1.462 7.918 -7.371 1.00 91.38 122 LEU A O 1
ATOM 1004 N N . GLN A 1 123 ? -0.699 6.019 -8.302 1.00 92.94 123 GLN A N 1
ATOM 1005 C CA . GLN A 1 123 ? -1.725 5.147 -7.730 1.00 92.94 123 GLN A CA 1
ATOM 1006 C C . GLN A 1 123 ? -1.740 5.230 -6.204 1.00 92.94 123 GLN A C 1
ATOM 1008 O O . GLN A 1 123 ? -2.798 5.427 -5.614 1.00 92.94 123 GLN A O 1
ATOM 1013 N N . GLN A 1 124 ? -0.571 5.157 -5.564 1.00 92.56 124 GLN A N 1
ATOM 1014 C CA . GLN A 1 124 ? -0.448 5.272 -4.115 1.00 92.56 124 GLN A CA 1
ATOM 1015 C C . GLN A 1 124 ? -0.976 6.617 -3.601 1.00 92.56 124 GLN A C 1
ATOM 1017 O O . GLN A 1 124 ? -1.736 6.641 -2.635 1.00 92.56 124 GLN A O 1
ATOM 1022 N N . LEU A 1 125 ? -0.608 7.731 -4.238 1.00 93.06 125 LEU A N 1
ATOM 1023 C CA . LEU A 1 125 ? -1.069 9.065 -3.844 1.00 93.06 125 LEU A CA 1
ATOM 1024 C C . LEU A 1 125 ? -2.588 9.205 -3.978 1.00 93.06 125 LEU A C 1
ATOM 1026 O O . LEU A 1 125 ? -3.240 9.715 -3.066 1.00 93.06 125 LEU A O 1
ATOM 1030 N N . LEU A 1 126 ? -3.160 8.706 -5.075 1.00 93.81 126 LEU A N 1
ATOM 1031 C CA . LEU A 1 126 ? -4.604 8.725 -5.299 1.00 93.81 126 LEU A CA 1
ATOM 1032 C C . LEU A 1 126 ? -5.354 7.850 -4.286 1.00 93.81 126 LEU A C 1
ATOM 1034 O O . LEU A 1 126 ? -6.374 8.283 -3.740 1.00 93.81 126 LEU A O 1
ATOM 1038 N N . CYS A 1 127 ? -4.829 6.657 -3.985 1.00 94.31 127 CYS A N 1
ATOM 1039 C CA . CYS A 1 127 ? -5.362 5.791 -2.937 1.00 94.31 127 CYS A CA 1
ATOM 1040 C C . CYS A 1 127 ? -5.335 6.490 -1.579 1.00 94.31 127 CYS A C 1
ATOM 1042 O O . CYS A 1 127 ? -6.372 6.588 -0.928 1.00 94.31 127 CYS A O 1
ATOM 1044 N N . ILE A 1 128 ? -4.177 7.019 -1.169 1.00 93.25 128 ILE A N 1
ATOM 1045 C CA . ILE A 1 128 ? -4.010 7.715 0.113 1.00 93.25 128 ILE A CA 1
ATOM 1046 C C . ILE A 1 128 ? -4.995 8.878 0.216 1.00 93.25 128 ILE A C 1
ATOM 1048 O O . ILE A 1 128 ? -5.704 8.977 1.212 1.00 93.25 128 ILE A O 1
ATOM 1052 N N . SER A 1 129 ? -5.093 9.713 -0.820 1.00 93.25 129 SER A N 1
ATOM 1053 C CA . SER A 1 129 ? -6.003 10.861 -0.844 1.00 93.25 129 SER A CA 1
ATOM 1054 C C . SER A 1 129 ? -7.469 10.460 -0.625 1.00 93.25 129 SER A C 1
ATOM 1056 O O . SER A 1 129 ? -8.194 11.160 0.077 1.00 93.25 129 SER A O 1
ATOM 1058 N N . ASN A 1 130 ? -7.896 9.303 -1.146 1.00 93.31 130 ASN A N 1
ATOM 1059 C CA . ASN A 1 130 ? -9.273 8.820 -0.996 1.00 93.31 130 ASN A CA 1
ATO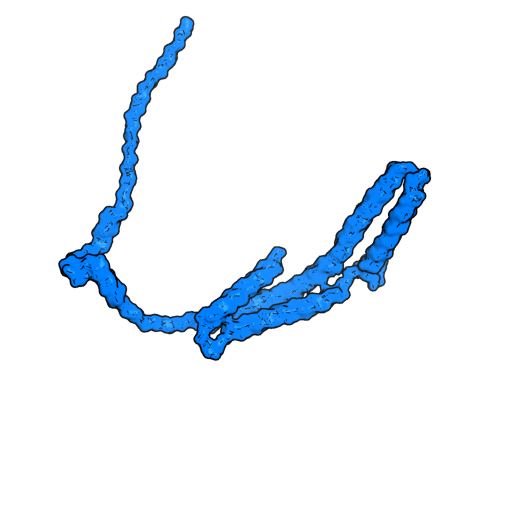M 1060 C C . ASN A 1 130 ? -9.524 8.026 0.293 1.00 93.31 130 ASN A C 1
ATOM 1062 O O . ASN A 1 130 ? -10.624 8.090 0.846 1.00 93.31 130 ASN A O 1
ATOM 1066 N N . ILE A 1 131 ? -8.535 7.268 0.773 1.00 93.88 131 ILE A N 1
ATOM 1067 C CA . ILE A 1 131 ? -8.642 6.483 2.012 1.00 93.88 131 ILE A CA 1
ATOM 1068 C C . ILE A 1 131 ? -8.616 7.418 3.225 1.00 93.88 131 ILE A C 1
ATOM 1070 O O . ILE A 1 131 ? -9.381 7.223 4.166 1.00 93.88 131 ILE A O 1
ATOM 1074 N N . MET A 1 132 ? -7.777 8.455 3.195 1.00 93.25 132 MET A N 1
ATOM 1075 C CA . MET A 1 132 ? -7.535 9.357 4.322 1.00 93.25 132 MET A CA 1
ATOM 1076 C C . MET A 1 132 ? -8.809 9.922 4.985 1.00 93.25 132 MET A C 1
ATOM 1078 O O . MET A 1 132 ? -8.977 9.721 6.188 1.00 93.25 132 MET A O 1
ATOM 1082 N N . PRO A 1 133 ? -9.746 10.577 4.269 1.00 93.06 133 PRO A N 1
ATOM 1083 C CA . PRO A 1 133 ? -10.955 11.113 4.899 1.00 93.06 133 PRO A CA 1
ATOM 1084 C C . PRO A 1 133 ? -11.856 10.017 5.483 1.00 93.06 133 PRO A C 1
ATOM 1086 O O . PRO A 1 133 ? -12.584 10.260 6.442 1.00 93.06 133 PRO A O 1
ATOM 1089 N N . ARG A 1 134 ? -11.816 8.801 4.927 1.00 93.25 134 ARG A N 1
ATOM 1090 C CA . ARG A 1 134 ? -12.596 7.664 5.430 1.00 93.25 134 ARG A CA 1
ATOM 1091 C C . ARG A 1 134 ? -11.987 7.095 6.709 1.00 93.25 134 ARG A C 1
ATOM 1093 O O . ARG A 1 134 ? -12.725 6.827 7.647 1.00 93.25 134 ARG A O 1
ATOM 1100 N N . LEU A 1 135 ? -10.659 6.990 6.773 1.00 92.44 135 LEU A N 1
ATOM 1101 C CA . LEU A 1 135 ? -9.935 6.618 7.992 1.00 92.44 135 LEU A CA 1
ATOM 1102 C C . LEU A 1 135 ? -10.247 7.570 9.150 1.00 92.44 135 LEU A C 1
ATOM 1104 O O . LEU A 1 135 ? -10.552 7.109 10.244 1.00 92.44 135 LEU A O 1
ATOM 1108 N N . ILE A 1 136 ? -10.226 8.884 8.901 1.00 92.81 136 ILE A N 1
ATOM 1109 C CA . ILE A 1 136 ? -10.549 9.894 9.923 1.00 92.81 136 ILE A CA 1
ATOM 1110 C C . ILE A 1 136 ? -11.979 9.697 10.449 1.00 92.81 136 ILE A C 1
ATOM 1112 O O . ILE A 1 136 ? -12.207 9.741 11.656 1.00 92.81 136 ILE A O 1
ATOM 1116 N N . LYS A 1 137 ? -12.945 9.413 9.563 1.00 94.50 137 LYS A N 1
ATOM 1117 C CA . LYS A 1 137 ? -14.328 9.111 9.966 1.00 94.50 137 LYS A CA 1
ATOM 1118 C C . LYS A 1 137 ? -14.427 7.848 10.823 1.00 94.50 137 LYS A C 1
ATOM 1120 O O . LYS A 1 137 ? -15.158 7.859 11.806 1.00 94.50 137 LYS A O 1
ATOM 1125 N N . LEU A 1 138 ? -13.693 6.787 10.480 1.00 93.50 138 LEU A N 1
ATOM 1126 C CA . LEU A 1 138 ? -13.669 5.556 11.280 1.00 93.50 138 LEU A CA 1
ATOM 1127 C C . LEU A 1 138 ? -13.066 5.793 12.666 1.00 93.50 138 LEU A C 1
ATOM 1129 O O . LEU A 1 138 ? -13.631 5.340 13.653 1.00 93.50 138 LEU A O 1
ATOM 1133 N N . GLN A 1 139 ? -11.972 6.552 12.760 1.00 93.12 139 GLN A N 1
ATOM 1134 C CA . GLN A 1 139 ? -11.399 6.921 14.056 1.00 93.12 139 GLN A CA 1
ATOM 1135 C C . GLN A 1 139 ? -12.385 7.713 14.913 1.00 93.12 139 GLN A C 1
ATOM 1137 O O . GLN A 1 139 ? -12.561 7.388 16.080 1.00 93.12 139 GLN A O 1
ATOM 1142 N N . SER A 1 140 ? -13.063 8.700 14.323 1.00 92.88 140 SER A N 1
ATOM 1143 C CA . SER A 1 140 ? -14.086 9.478 15.024 1.00 92.88 140 SER A CA 1
ATOM 1144 C C . SER A 1 140 ? -15.276 8.618 15.465 1.00 92.88 140 SER A C 1
ATOM 1146 O O . SER A 1 140 ? -15.829 8.858 16.535 1.00 92.88 140 SER A O 1
ATOM 1148 N N . ALA A 1 141 ? -15.657 7.605 14.680 1.00 93.06 141 ALA A N 1
ATOM 1149 C CA . ALA A 1 141 ? -16.695 6.654 15.065 1.00 93.06 141 ALA A CA 1
ATOM 1150 C C . ALA A 1 141 ? -16.272 5.807 16.274 1.00 93.06 141 ALA A C 1
ATOM 1152 O O . ALA A 1 141 ? -17.076 5.631 17.184 1.00 93.06 141 ALA A O 1
ATOM 1153 N N . ILE A 1 142 ? -15.016 5.345 16.315 1.00 92.31 142 ILE A N 1
ATOM 1154 C CA . ILE A 1 142 ? -14.461 4.669 17.497 1.00 92.31 142 ILE A CA 1
ATOM 1155 C C . ILE A 1 142 ? -14.457 5.610 18.704 1.00 92.31 142 ILE A C 1
ATOM 1157 O O . ILE A 1 142 ? -14.914 5.216 19.769 1.00 92.31 142 ILE A O 1
ATOM 1161 N N . ASP A 1 143 ? -13.985 6.848 18.547 1.00 91.50 143 ASP A N 1
ATOM 1162 C CA . ASP A 1 143 ? -13.927 7.811 19.654 1.00 91.50 143 ASP A CA 1
ATOM 1163 C C . ASP A 1 143 ? -15.317 8.077 20.232 1.00 91.50 143 ASP A C 1
ATOM 1165 O O . ASP A 1 143 ? -15.510 8.031 21.445 1.00 91.50 143 ASP A O 1
ATOM 1169 N N . LYS A 1 144 ? -16.313 8.263 19.358 1.00 91.38 144 LYS A N 1
ATOM 1170 C CA . LYS A 1 144 ? -17.709 8.404 19.771 1.00 91.38 144 LYS A CA 1
ATOM 1171 C C . LYS A 1 144 ? -18.212 7.149 20.486 1.00 91.38 144 LYS A C 1
ATOM 1173 O O . LYS A 1 144 ? -18.836 7.274 21.533 1.00 91.38 144 LYS A O 1
ATOM 1178 N N . TYR A 1 145 ? -17.917 5.962 19.960 1.00 88.50 145 TYR A N 1
ATOM 1179 C CA . TYR A 1 145 ? -18.322 4.698 20.572 1.00 88.50 145 TYR A CA 1
ATOM 1180 C C . TYR A 1 145 ? -17.749 4.534 21.987 1.00 88.50 145 TYR A C 1
ATOM 1182 O O . TYR A 1 145 ? -18.497 4.267 22.924 1.00 88.50 145 TYR A O 1
ATOM 1190 N N . VAL A 1 146 ? -16.455 4.806 22.171 1.00 85.94 146 VAL A N 1
ATOM 1191 C CA . VAL A 1 146 ? -15.792 4.758 23.484 1.00 85.94 146 VAL A CA 1
ATOM 1192 C C . VAL A 1 146 ? -16.415 5.751 24.469 1.00 85.94 146 VAL A C 1
ATOM 1194 O O . VAL A 1 146 ? -16.550 5.424 25.640 1.00 85.94 146 VAL A O 1
ATOM 1197 N N . THR A 1 147 ? -16.845 6.936 24.016 1.00 84.12 147 THR A N 1
ATOM 1198 C CA . THR A 1 147 ? -17.548 7.890 24.898 1.00 84.12 147 THR A CA 1
ATOM 1199 C C . THR A 1 147 ? -18.972 7.476 25.268 1.00 84.12 147 THR A C 1
ATOM 1201 O O . THR A 1 147 ? -19.492 7.957 26.269 1.00 84.12 147 THR A O 1
ATOM 1204 N N . THR A 1 148 ? -19.618 6.628 24.465 1.00 81.25 148 THR A N 1
ATOM 1205 C CA . THR A 1 148 ? -21.003 6.187 24.702 1.00 81.25 148 THR A CA 1
ATOM 1206 C C . THR A 1 148 ? -21.111 4.899 25.502 1.00 81.25 148 THR A C 1
ATOM 1208 O O . THR A 1 148 ? -22.140 4.676 26.129 1.00 81.25 148 THR A O 1
ATOM 1211 N N . ILE A 1 149 ? -20.089 4.042 25.476 1.00 73.69 149 ILE A N 1
ATOM 1212 C CA . ILE A 1 149 ? -20.099 2.832 26.293 1.00 73.69 149 ILE A CA 1
ATOM 1213 C C . ILE A 1 149 ? -19.706 3.203 27.719 1.00 73.69 149 ILE A C 1
ATOM 1215 O O . ILE A 1 149 ? -18.589 3.657 27.974 1.00 73.69 149 ILE A O 1
ATOM 1219 N N . GLU A 1 150 ? -20.586 2.912 28.670 1.00 63.22 150 GLU A N 1
ATOM 1220 C CA . GLU A 1 150 ? -20.235 2.833 30.086 1.00 63.22 150 GLU A CA 1
ATOM 1221 C C . GLU A 1 150 ? -19.367 1.580 30.317 1.00 63.22 150 GLU A C 1
ATOM 1223 O O . GLU A 1 150 ? -19.828 0.529 30.751 1.00 63.22 150 GLU A O 1
ATOM 1228 N N . LEU A 1 151 ? -18.081 1.657 29.952 1.00 59.03 151 LEU A N 1
ATOM 1229 C CA . LEU A 1 151 ? -17.124 0.546 30.104 1.00 59.03 151 LEU A CA 1
ATOM 1230 C C . LEU A 1 151 ? -16.840 0.205 31.569 1.00 59.03 151 LEU A C 1
ATOM 1232 O O . LEU A 1 151 ? -16.390 -0.898 31.891 1.00 59.03 151 LEU A O 1
ATOM 1236 N N . LEU A 1 152 ? -17.121 1.155 32.453 1.00 48.94 152 LEU A N 1
ATOM 1237 C CA . LEU A 1 152 ? -17.211 0.930 33.877 1.00 48.94 152 LEU A CA 1
ATOM 1238 C C . LEU A 1 152 ? -18.677 0.674 34.198 1.00 48.94 152 LEU A C 1
ATOM 1240 O O . LEU A 1 152 ? -19.511 1.525 33.888 1.00 48.94 152 LEU A O 1
ATOM 1244 N N . PRO A 1 153 ? -19.009 -0.390 34.943 1.00 44.22 153 PRO A N 1
ATOM 1245 C CA . PRO A 1 153 ? -20.124 -0.239 35.839 1.00 44.22 153 PRO A CA 1
ATOM 1246 C C . PRO A 1 153 ? -19.770 0.983 36.690 1.00 44.22 153 PRO A C 1
ATOM 1248 O O . PRO A 1 153 ? -18.829 0.930 37.484 1.00 44.22 153 PRO A O 1
ATOM 1251 N N . THR A 1 154 ? -20.577 2.037 36.633 1.00 40.34 154 THR A N 1
ATOM 1252 C CA . THR A 1 154 ? -20.769 2.919 37.789 1.00 40.34 154 THR A CA 1
ATOM 1253 C C . THR A 1 154 ? -21.485 2.121 38.887 1.00 40.34 154 THR A C 1
ATOM 1255 O O . THR A 1 154 ? -22.416 2.591 39.528 1.00 40.34 154 THR A O 1
ATOM 1258 N N . ARG A 1 155 ? -21.081 0.863 39.121 1.00 41.44 155 ARG A N 1
ATOM 1259 C CA . ARG A 1 155 ? -21.218 0.265 40.429 1.00 41.44 155 ARG A CA 1
ATOM 1260 C C . ARG A 1 155 ? -20.321 1.157 41.258 1.00 41.44 155 ARG A C 1
ATOM 1262 O O . ARG A 1 155 ? -19.101 1.020 41.235 1.00 41.44 155 ARG A O 1
ATOM 1269 N N . SER A 1 156 ? -20.940 2.089 41.976 1.00 42.91 156 SER A N 1
ATOM 1270 C CA . SER A 1 156 ? -20.537 2.296 43.352 1.00 42.91 156 SER A CA 1
ATOM 1271 C C . SER A 1 156 ? -20.165 0.910 43.864 1.00 42.91 156 SER A C 1
ATOM 1273 O O . SER A 1 156 ? -21.023 0.034 43.990 1.00 42.91 156 SER A O 1
ATOM 1275 N N . PHE A 1 157 ? -18.864 0.631 43.980 1.00 44.81 157 PHE A N 1
ATOM 1276 C CA . PHE A 1 157 ? -18.441 -0.544 44.717 1.00 44.81 157 PHE A CA 1
ATOM 1277 C C . PHE A 1 157 ? -19.249 -0.450 46.013 1.00 44.81 157 PHE A C 1
ATOM 1279 O O . PHE A 1 157 ? -19.193 0.623 46.627 1.00 44.81 157 PHE A O 1
ATOM 1286 N N . PRO A 1 158 ? -20.105 -1.433 46.365 1.00 49.03 158 PRO A N 1
ATOM 1287 C CA . PRO A 1 158 ? -20.781 -1.385 47.652 1.00 49.03 158 PRO A CA 1
ATOM 1288 C C . PRO A 1 158 ? -19.634 -1.269 48.628 1.00 49.03 158 PRO A C 1
ATOM 1290 O O . PRO A 1 158 ? -18.811 -2.180 48.612 1.00 49.03 158 PRO A O 1
ATOM 1293 N N . ALA A 1 159 ? -19.497 -0.095 49.263 1.00 52.69 159 ALA A N 1
ATOM 1294 C CA . ALA A 1 159 ? -18.271 0.364 49.899 1.00 52.69 159 ALA A CA 1
ATOM 1295 C C . ALA A 1 159 ? -17.606 -0.846 50.538 1.00 52.69 159 ALA A C 1
ATOM 1297 O O . ALA A 1 159 ? -18.147 -1.360 51.517 1.00 52.69 159 ALA A O 1
ATOM 1298 N N . TYR A 1 160 ? -16.573 -1.402 49.876 1.00 53.03 160 TYR A N 1
ATOM 1299 C CA . TYR A 1 160 ? -15.955 -2.628 50.367 1.00 53.03 160 TYR A CA 1
ATOM 1300 C C . TYR A 1 160 ? -15.604 -2.297 51.789 1.00 53.03 160 TYR A C 1
ATOM 1302 O O . TYR A 1 160 ? -14.984 -1.255 51.989 1.00 53.03 160 TYR A O 1
ATOM 1310 N N . ASP A 1 161 ? -16.115 -3.083 52.730 1.00 56.41 161 ASP A N 1
ATOM 1311 C CA . ASP A 1 161 ? -16.050 -2.735 54.131 1.00 56.41 161 ASP A CA 1
ATOM 1312 C C . ASP A 1 161 ? -14.579 -2.505 54.488 1.00 56.41 161 ASP A C 1
ATOM 1314 O O . ASP A 1 161 ? -13.787 -3.434 54.659 1.00 56.41 161 ASP A O 1
ATOM 1318 N N . LEU A 1 162 ? -14.187 -1.226 54.500 1.00 59.25 162 LEU A N 1
ATOM 1319 C CA . LEU A 1 162 ? -12.826 -0.777 54.759 1.00 59.25 162 LEU A CA 1
ATOM 1320 C C . LEU A 1 162 ? -12.452 -1.136 56.204 1.00 59.25 162 LEU A C 1
ATOM 1322 O O . LEU A 1 162 ? -11.287 -1.009 56.580 1.00 59.25 162 LEU A O 1
ATOM 1326 N N . SER A 1 163 ? -13.410 -1.649 56.995 1.00 66.19 163 SER A N 1
ATOM 1327 C CA . SER A 1 163 ? -13.160 -2.352 58.247 1.00 66.19 163 SER A CA 1
ATOM 1328 C C . SER A 1 163 ? -12.149 -3.483 58.082 1.00 66.19 163 SER A C 1
ATOM 1330 O O . SER A 1 163 ? -11.346 -3.662 58.987 1.00 66.19 163 SER A O 1
ATOM 1332 N N . ALA A 1 164 ? -12.095 -4.184 56.941 1.00 70.06 164 ALA A N 1
ATOM 1333 C CA . ALA A 1 164 ? -11.100 -5.231 56.712 1.00 70.06 164 ALA A CA 1
ATOM 1334 C C . ALA A 1 164 ? -9.681 -4.645 56.664 1.00 70.06 164 ALA A C 1
ATOM 1336 O O . ALA A 1 164 ? -8.765 -5.184 57.281 1.00 70.06 164 ALA A O 1
ATOM 1337 N N . PHE A 1 165 ? -9.506 -3.492 56.011 1.00 72.25 165 PHE A N 1
ATOM 1338 C CA . PHE A 1 165 ? -8.239 -2.758 56.028 1.00 72.25 165 PHE A CA 1
ATOM 1339 C C . PHE A 1 165 ? -7.922 -2.205 57.416 1.00 72.25 165 PHE A C 1
ATOM 1341 O O . PHE A 1 165 ? -6.768 -2.246 57.831 1.00 72.25 165 PHE A O 1
ATOM 1348 N N . SER A 1 166 ? -8.933 -1.740 58.156 1.00 73.31 166 SER A N 1
ATOM 1349 C CA . SER A 1 166 ? -8.766 -1.322 59.550 1.00 73.31 166 SER A CA 1
ATOM 1350 C C . SER A 1 166 ? -8.325 -2.488 60.441 1.00 73.31 166 SER A C 1
ATOM 1352 O O . SER A 1 166 ? -7.374 -2.344 61.196 1.00 73.31 166 SER A O 1
ATOM 1354 N N . LEU A 1 167 ? -8.937 -3.666 60.307 1.00 76.88 167 LEU A N 1
ATOM 1355 C CA . LEU A 1 167 ? -8.584 -4.892 61.028 1.00 76.88 167 LEU A CA 1
ATOM 1356 C C . LEU A 1 167 ? -7.169 -5.359 60.697 1.00 76.88 167 LEU A C 1
ATOM 1358 O O . LEU A 1 167 ? -6.403 -5.663 61.606 1.00 76.88 167 LEU A O 1
ATOM 1362 N N . VAL A 1 168 ? -6.802 -5.373 59.413 1.00 78.31 168 VAL A N 1
ATOM 1363 C CA . VAL A 1 168 ? -5.445 -5.725 58.977 1.00 78.31 168 VAL A CA 1
ATOM 1364 C C . VAL A 1 168 ? -4.433 -4.711 59.508 1.00 78.31 168 VAL A C 1
ATOM 1366 O O . VAL A 1 168 ? -3.404 -5.113 60.041 1.00 78.31 168 VAL A O 1
ATOM 1369 N N . ALA A 1 169 ? -4.727 -3.411 59.443 1.00 76.00 169 ALA A N 1
ATOM 1370 C CA . ALA A 1 169 ? -3.859 -2.381 60.002 1.00 76.00 169 ALA A CA 1
ATOM 1371 C C . ALA A 1 169 ? -3.684 -2.555 61.518 1.00 76.00 169 ALA A C 1
ATOM 1373 O O . ALA A 1 169 ? -2.552 -2.572 61.984 1.00 76.00 169 ALA A O 1
ATOM 1374 N N . LYS A 1 170 ? -4.772 -2.774 62.268 1.00 79.31 170 LYS A N 1
ATOM 1375 C CA . LYS A 1 170 ? -4.747 -3.004 63.723 1.00 79.31 170 LYS A CA 1
ATOM 1376 C C . LYS A 1 170 ? -4.047 -4.304 64.124 1.00 79.31 170 LYS A C 1
ATOM 1378 O O . LYS A 1 170 ? -3.472 -4.385 65.206 1.00 79.31 170 LYS A O 1
ATOM 1383 N N . LEU A 1 171 ? -4.090 -5.330 63.275 1.00 80.44 171 LEU A N 1
ATOM 1384 C CA . LEU A 1 171 ? -3.315 -6.557 63.459 1.00 80.44 171 LEU A CA 1
ATOM 1385 C C . LEU A 1 171 ? -1.819 -6.283 63.261 1.00 80.44 171 LEU A C 1
ATOM 1387 O O . LEU A 1 171 ? -1.006 -6.675 64.093 1.00 80.44 171 LEU A O 1
ATOM 1391 N N . LEU A 1 172 ? -1.462 -5.586 62.178 1.00 76.69 172 LEU A N 1
ATOM 1392 C CA . LEU A 1 172 ? -0.075 -5.277 61.821 1.00 76.69 172 LEU A CA 1
ATOM 1393 C C . LEU A 1 172 ? 0.585 -4.288 62.791 1.00 76.69 172 LEU A C 1
ATOM 1395 O O . LEU A 1 172 ? 1.785 -4.388 63.028 1.00 76.69 172 LEU A O 1
ATOM 1399 N N . THR A 1 173 ? -0.177 -3.358 63.369 1.00 74.06 173 THR A N 1
ATOM 1400 C CA . THR A 1 173 ? 0.303 -2.443 64.418 1.00 74.06 173 THR A CA 1
ATOM 1401 C C . THR A 1 173 ? 0.295 -3.074 65.809 1.00 74.06 173 THR A C 1
ATOM 1403 O O . THR A 1 173 ? 0.760 -2.449 66.758 1.00 74.06 173 THR A O 1
ATOM 1406 N N . GLY A 1 174 ? -0.233 -4.295 65.951 1.00 73.25 174 GLY A N 1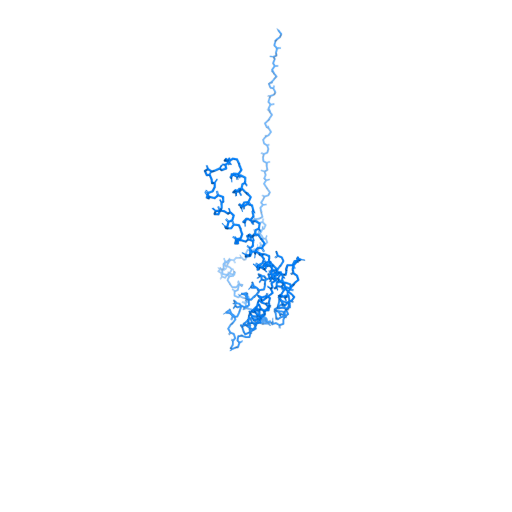
ATOM 1407 C CA . GLY A 1 174 ? -0.385 -4.961 67.242 1.00 73.25 174 GLY A CA 1
ATOM 1408 C C . GLY A 1 174 ? -1.474 -4.352 68.135 1.00 73.25 174 GLY A C 1
ATOM 1409 O O . GLY A 1 174 ? -1.631 -4.777 69.275 1.00 73.25 174 GLY A O 1
ATOM 1410 N N . GLU A 1 175 ? -2.275 -3.404 67.648 1.00 80.38 175 GLU A N 1
ATOM 1411 C CA . GLU A 1 175 ? -3.370 -2.793 68.416 1.00 80.38 175 GLU A CA 1
ATOM 1412 C C . GLU A 1 175 ? -4.381 -3.852 68.900 1.00 80.38 175 GLU A C 1
ATOM 1414 O O . GLU A 1 175 ? -4.859 -3.794 70.030 1.00 80.38 175 GLU A O 1
ATOM 1419 N N . LEU A 1 176 ? -4.634 -4.898 68.099 1.00 76.75 176 LEU A N 1
ATOM 1420 C CA . LEU A 1 176 ? -5.465 -6.048 68.508 1.00 76.75 176 LEU A CA 1
ATOM 1421 C C . LEU A 1 176 ? -4.818 -6.949 69.573 1.00 76.75 176 LEU A C 1
ATOM 1423 O O . LEU A 1 176 ? -5.504 -7.774 70.171 1.00 76.75 176 LEU A O 1
ATOM 1427 N N . LEU A 1 177 ? -3.513 -6.810 69.802 1.00 78.44 177 LEU A N 1
ATOM 1428 C CA . LEU A 1 177 ? -2.738 -7.551 70.799 1.00 78.44 177 LEU A CA 1
ATOM 1429 C C . LEU A 1 177 ? -2.481 -6.713 72.068 1.00 78.44 177 LEU A C 1
ATOM 1431 O O . LEU A 1 177 ? -1.733 -7.147 72.941 1.00 78.44 177 LEU A O 1
ATOM 1435 N N . GLY A 1 178 ? -3.108 -5.534 72.184 1.00 74.94 178 GLY A N 1
ATOM 1436 C CA . GLY A 1 178 ? -3.017 -4.654 73.353 1.00 74.94 178 GLY A CA 1
ATOM 1437 C C . GLY A 1 178 ? -1.880 -3.629 73.309 1.00 74.94 178 GLY A C 1
ATOM 1438 O O . GLY A 1 178 ? -1.617 -2.986 74.322 1.00 74.94 178 GLY A O 1
ATOM 1439 N N . TYR A 1 179 ? -1.207 -3.459 72.166 1.00 76.06 179 TYR A N 1
ATOM 1440 C CA . TYR A 1 179 ? -0.209 -2.400 71.995 1.00 76.06 179 TYR A CA 1
ATOM 1441 C C . TYR A 1 179 ? -0.890 -1.040 71.771 1.00 76.06 179 TYR A C 1
ATOM 1443 O O . TYR A 1 179 ? -1.874 -0.943 71.037 1.00 76.06 179 TYR A O 1
ATOM 1451 N N . GLU A 1 180 ? -0.370 0.024 72.393 1.00 74.69 180 GLU A N 1
ATOM 1452 C CA . GLU A 1 180 ? -0.878 1.383 72.173 1.00 74.69 180 GLU A CA 1
ATOM 1453 C C . GLU A 1 180 ? -0.690 1.801 70.709 1.00 74.69 180 GLU A C 1
ATOM 1455 O O . GLU A 1 180 ? 0.376 1.614 70.117 1.00 74.69 180 GLU A O 1
ATOM 1460 N N . SER A 1 181 ? -1.734 2.388 70.115 1.00 66.94 181 SER A N 1
ATOM 1461 C CA . SER A 1 181 ? -1.684 2.855 68.733 1.00 66.94 181 SER A CA 1
ATOM 1462 C C . SER A 1 181 ? -0.629 3.955 68.591 1.00 66.94 181 SER A C 1
ATOM 1464 O O . SER A 1 181 ? -0.775 5.047 69.147 1.00 66.94 181 SER A O 1
ATOM 1466 N N . ILE A 1 182 ? 0.424 3.693 67.820 1.00 67.88 182 ILE A N 1
ATOM 1467 C CA . ILE A 1 182 ? 1.460 4.689 67.550 1.00 67.88 182 ILE A CA 1
ATOM 1468 C C . ILE A 1 182 ? 0.866 5.770 66.642 1.00 67.88 182 ILE A C 1
ATOM 1470 O O . ILE A 1 182 ? 0.377 5.477 65.550 1.00 67.88 182 ILE A O 1
ATOM 1474 N N . ASN A 1 183 ? 0.914 7.031 67.080 1.00 73.12 183 ASN A N 1
ATOM 1475 C CA . ASN A 1 183 ? 0.421 8.153 66.286 1.00 73.12 183 ASN A CA 1
ATOM 1476 C C . ASN A 1 183 ? 1.195 8.223 64.949 1.00 73.12 183 ASN A C 1
ATOM 1478 O O . ASN A 1 183 ? 2.411 8.440 64.970 1.00 73.12 183 ASN A O 1
ATOM 1482 N N . PRO A 1 184 ? 0.526 8.110 63.784 1.00 65.62 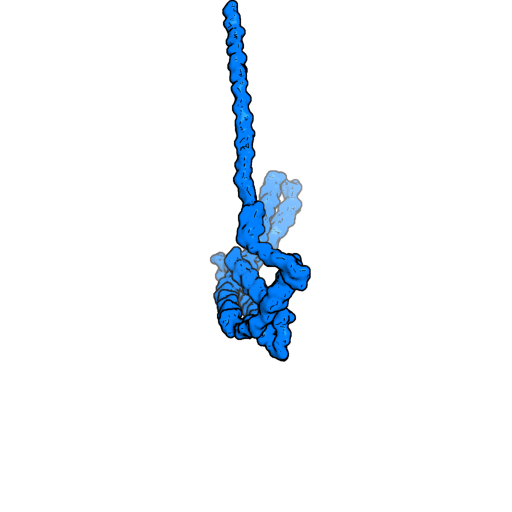184 PRO A N 1
ATOM 1483 C CA . PRO A 1 184 ? 1.190 8.135 62.479 1.00 65.62 184 PRO A CA 1
ATOM 1484 C C . PRO A 1 184 ? 2.009 9.410 62.257 1.00 65.62 184 PRO A C 1
ATOM 1486 O O . PRO A 1 184 ? 3.070 9.383 61.636 1.00 65.62 184 PRO A O 1
ATOM 1489 N N . SER A 1 185 ? 1.546 10.528 62.821 1.00 72.00 185 SER A N 1
ATOM 1490 C CA . SER A 1 185 ? 2.216 11.829 62.739 1.00 72.00 185 SER A CA 1
ATOM 1491 C C . SER A 1 185 ? 3.579 11.810 63.434 1.00 72.00 185 SER A C 1
ATOM 1493 O O . SER A 1 185 ? 4.514 12.462 62.976 1.00 72.00 185 SER A O 1
ATOM 1495 N N . TYR A 1 186 ? 3.705 11.032 64.514 1.00 73.75 186 TYR A N 1
ATOM 1496 C CA . TYR A 1 186 ? 4.954 10.863 65.251 1.00 73.75 186 TYR A CA 1
ATOM 1497 C C . TYR A 1 186 ? 5.967 10.039 64.446 1.00 73.75 186 TYR A C 1
ATOM 1499 O O . TYR A 1 186 ? 7.104 10.472 64.276 1.00 73.75 186 TYR A O 1
ATOM 1507 N N . VAL A 1 187 ? 5.535 8.920 63.851 1.00 67.50 187 VAL A N 1
ATOM 1508 C CA . VAL A 1 187 ? 6.387 8.073 62.990 1.00 67.50 187 VAL A CA 1
ATOM 1509 C C . VAL A 1 187 ? 6.890 8.854 61.778 1.00 67.50 187 VAL A C 1
ATOM 1511 O O . VAL A 1 187 ? 8.064 8.765 61.420 1.00 67.50 187 VAL A O 1
ATOM 1514 N N . LEU A 1 188 ? 6.022 9.655 61.156 1.00 69.69 188 LEU A N 1
ATOM 1515 C CA . LEU A 1 188 ? 6.399 10.507 60.029 1.00 69.69 188 LEU A CA 1
ATOM 1516 C C . LEU A 1 188 ? 7.382 11.609 60.443 1.00 69.69 188 LEU A C 1
ATOM 1518 O O . LEU A 1 188 ? 8.309 11.893 59.689 1.00 69.69 188 LEU A O 1
ATOM 1522 N N . MET A 1 189 ? 7.226 12.202 61.631 1.00 71.38 189 MET A N 1
ATOM 1523 C CA . MET A 1 189 ? 8.196 13.162 62.173 1.00 71.38 189 MET A CA 1
ATOM 1524 C C . MET A 1 189 ? 9.559 12.525 62.450 1.00 71.38 189 MET A C 1
ATOM 1526 O O . MET A 1 189 ? 10.587 13.132 62.153 1.00 71.38 189 MET A O 1
ATOM 1530 N N . GLU A 1 190 ? 9.578 11.315 63.005 1.00 71.00 190 GLU A N 1
ATOM 1531 C CA . GLU A 1 190 ? 10.813 10.618 63.363 1.00 71.00 190 GLU A CA 1
ATOM 1532 C C . GLU A 1 190 ? 11.600 10.161 62.124 1.00 71.00 190 GLU A C 1
ATOM 1534 O O . GLU A 1 190 ? 12.831 10.226 62.099 1.00 71.00 190 GLU A O 1
ATOM 1539 N N . ASN A 1 191 ? 10.876 9.782 61.066 1.00 67.75 191 ASN A N 1
ATOM 1540 C CA . ASN A 1 191 ? 11.434 9.329 59.792 1.00 67.75 191 ASN A CA 1
ATOM 1541 C C . ASN A 1 191 ? 11.574 10.446 58.746 1.00 67.75 191 ASN A C 1
ATOM 1543 O O . ASN A 1 191 ? 11.934 10.171 57.598 1.00 67.75 191 ASN A O 1
ATOM 1547 N N . MET A 1 192 ? 11.324 11.710 59.109 1.00 75.38 192 MET A N 1
ATOM 1548 C CA . MET A 1 192 ? 11.632 12.825 58.216 1.00 75.38 192 MET A CA 1
ATOM 1549 C C . MET A 1 192 ? 13.142 12.854 57.943 1.00 75.38 192 MET A C 1
ATOM 1551 O O . MET A 1 192 ? 13.941 12.808 58.886 1.00 75.38 192 MET A O 1
ATOM 1555 N N . PRO A 1 193 ? 13.568 12.961 56.671 1.00 65.81 193 PRO A N 1
ATOM 1556 C CA . PRO A 1 193 ? 14.981 13.001 56.330 1.00 65.81 193 PRO A CA 1
ATOM 1557 C C . PRO A 1 193 ? 15.635 14.203 57.017 1.00 65.81 193 PRO A C 1
ATOM 1559 O O . PRO A 1 193 ? 15.363 15.362 56.693 1.00 65.81 193 PRO A O 1
ATOM 1562 N N . LYS A 1 194 ? 16.494 13.930 58.007 1.00 73.38 194 LYS A N 1
ATOM 1563 C CA . LYS A 1 194 ? 17.234 14.972 58.726 1.00 73.38 194 LYS A CA 1
ATOM 1564 C C . LYS A 1 194 ? 18.124 15.711 57.725 1.00 73.38 194 LYS A C 1
ATOM 1566 O O . LYS A 1 194 ? 18.811 15.080 56.922 1.00 73.38 194 LYS A O 1
ATOM 1571 N N . LYS A 1 195 ? 18.109 17.052 57.764 1.00 69.06 195 LYS A N 1
ATOM 1572 C CA . LYS A 1 195 ? 18.956 17.881 56.889 1.00 69.06 195 LYS A CA 1
ATOM 1573 C C . LYS A 1 195 ? 20.417 17.421 57.007 1.00 69.06 195 LYS A C 1
ATOM 1575 O O . LYS A 1 195 ? 20.906 17.297 58.132 1.00 69.06 195 LYS A O 1
ATOM 1580 N N . PRO A 1 196 ? 21.126 17.194 55.889 1.00 63.25 196 PRO A N 1
ATOM 1581 C CA . PRO A 1 196 ? 22.530 16.818 55.942 1.00 63.25 196 PRO A CA 1
ATOM 1582 C C . PRO A 1 196 ? 23.341 17.938 56.601 1.00 63.25 196 PRO A C 1
ATOM 1584 O O . PRO A 1 196 ? 23.268 19.101 56.200 1.00 63.25 196 PRO A O 1
ATOM 1587 N N . VAL A 1 197 ? 24.110 17.585 57.631 1.00 65.12 197 VAL A N 1
ATOM 1588 C CA . VAL A 1 197 ? 25.063 18.494 58.275 1.00 65.12 197 VAL A CA 1
ATOM 1589 C C . VAL A 1 197 ? 26.354 18.448 57.467 1.00 65.12 197 VAL A C 1
ATOM 1591 O O . VAL A 1 197 ? 27.103 17.473 57.519 1.00 65.12 197 VAL A O 1
ATOM 1594 N N . PHE A 1 198 ? 26.616 19.497 56.693 1.00 63.59 198 PHE A N 1
ATOM 1595 C CA . PHE A 1 198 ? 27.874 19.631 55.965 1.00 63.59 198 PHE A CA 1
ATOM 1596 C C . PHE A 1 198 ? 28.977 20.087 56.925 1.00 63.59 198 PHE A C 1
ATOM 1598 O O . PHE A 1 198 ? 29.012 21.240 57.351 1.00 63.59 198 PHE A O 1
ATOM 1605 N N . ILE A 1 199 ? 29.896 19.183 57.266 1.00 68.94 199 ILE A N 1
ATOM 1606 C CA . ILE A 1 199 ? 31.100 19.522 58.033 1.00 68.94 199 ILE A CA 1
ATOM 1607 C C . ILE A 1 199 ? 32.142 20.082 57.059 1.00 68.94 199 ILE A C 1
ATOM 1609 O O . ILE A 1 199 ? 32.828 19.335 56.364 1.00 68.94 199 ILE A O 1
ATOM 1613 N N . ILE A 1 200 ? 32.282 21.406 57.014 1.00 62.69 200 ILE A N 1
ATOM 1614 C CA . ILE A 1 200 ? 33.352 22.065 56.257 1.00 62.69 200 ILE A CA 1
ATOM 1615 C C . ILE A 1 200 ? 34.587 22.158 57.163 1.00 62.69 200 ILE A C 1
ATOM 1617 O O . ILE A 1 200 ? 34.642 22.972 58.085 1.00 62.69 200 ILE A O 1
ATOM 1621 N N . LYS A 1 201 ? 35.604 21.320 56.920 1.00 61.31 201 LYS A N 1
ATOM 1622 C CA . LYS A 1 201 ? 36.925 21.473 57.555 1.00 61.31 201 LYS A CA 1
ATOM 1623 C C . LYS A 1 201 ? 37.641 22.682 56.945 1.00 61.31 201 LYS A C 1
ATOM 1625 O O . LYS A 1 201 ? 38.126 22.614 55.818 1.00 61.31 201 LYS A O 1
ATOM 1630 N N . ASN A 1 202 ? 37.766 23.764 57.713 1.00 56.34 202 ASN A N 1
ATOM 1631 C CA . ASN A 1 202 ? 38.621 24.905 57.377 1.00 56.34 202 ASN A CA 1
ATOM 1632 C C . ASN A 1 202 ? 40.105 24.517 57.486 1.00 56.34 202 ASN A C 1
ATOM 1634 O O . ASN A 1 202 ? 40.759 24.748 58.503 1.00 56.34 202 ASN A O 1
ATOM 1638 N N . VAL A 1 203 ? 40.658 23.926 56.427 1.00 59.59 203 VAL A N 1
ATOM 1639 C CA . VAL A 1 203 ? 42.108 23.752 56.295 1.00 59.59 203 VAL A CA 1
ATOM 1640 C C . VAL A 1 203 ? 42.701 25.099 55.878 1.00 59.59 203 VAL A C 1
ATOM 1642 O O . VAL A 1 203 ? 42.700 25.450 54.699 1.00 59.59 203 VAL A O 1
ATOM 1645 N N . LYS A 1 204 ? 43.215 25.870 56.846 1.00 59.16 204 LYS A N 1
ATOM 1646 C CA . LYS A 1 204 ? 44.085 27.024 56.567 1.00 59.16 204 LYS A CA 1
ATOM 1647 C C . LYS A 1 204 ? 45.342 26.512 55.851 1.00 59.16 204 LYS A C 1
ATOM 1649 O O . LYS A 1 204 ? 46.271 26.028 56.494 1.00 59.16 204 LYS A O 1
ATOM 1654 N N . ARG A 1 205 ? 45.369 26.581 54.517 1.00 53.91 205 ARG A N 1
ATOM 1655 C CA . ARG A 1 205 ? 46.583 26.336 53.727 1.00 53.91 205 ARG A CA 1
ATOM 1656 C C . ARG A 1 205 ? 47.589 27.438 54.063 1.00 53.91 205 ARG A C 1
ATOM 1658 O O . ARG A 1 205 ? 47.348 28.603 53.761 1.00 53.91 205 ARG A O 1
ATOM 1665 N N . LYS A 1 206 ? 48.694 27.073 54.721 1.00 56.31 206 LYS A N 1
ATOM 1666 C CA . LYS A 1 206 ? 49.864 27.946 54.885 1.00 56.31 206 LYS A CA 1
ATOM 1667 C C . LYS A 1 206 ? 50.375 28.313 53.489 1.00 56.31 206 LYS A C 1
ATOM 1669 O O . LYS A 1 206 ? 50.683 27.424 52.699 1.00 56.31 206 LYS A O 1
ATOM 1674 N N . SER A 1 207 ? 50.431 29.605 53.182 1.00 53.72 207 SER A N 1
ATOM 1675 C CA . SER A 1 207 ? 51.043 30.129 51.964 1.00 53.72 207 SER A CA 1
ATOM 1676 C C . SER A 1 207 ? 52.550 29.886 52.017 1.00 53.72 207 SER A C 1
ATOM 1678 O O . SER A 1 207 ? 53.259 30.534 52.785 1.00 53.72 207 SER A O 1
ATOM 1680 N N . ILE A 1 208 ? 53.041 28.950 51.210 1.00 56.00 208 ILE A N 1
ATOM 1681 C CA . ILE A 1 208 ? 54.468 28.835 50.917 1.00 56.00 208 ILE A CA 1
ATOM 1682 C C . ILE A 1 208 ? 54.758 29.902 49.857 1.00 56.00 208 ILE A C 1
ATOM 1684 O O . ILE A 1 208 ? 54.309 29.782 48.720 1.00 56.00 208 ILE A O 1
ATOM 1688 N N . HIS A 1 209 ? 55.421 30.989 50.252 1.00 52.47 209 HIS A N 1
ATOM 1689 C CA . HIS A 1 209 ? 56.000 31.948 49.312 1.00 52.47 209 HIS A CA 1
ATOM 1690 C C . HIS A 1 209 ? 57.230 31.313 48.649 1.00 52.47 209 HIS A C 1
ATOM 1692 O O . HIS A 1 209 ? 58.131 30.881 49.372 1.00 52.47 209 HIS A O 1
ATOM 1698 N N . PRO A 1 210 ? 57.313 31.261 47.311 1.00 49.78 210 PRO A N 1
ATOM 1699 C CA . PRO A 1 210 ? 58.564 30.959 46.639 1.00 49.78 210 PRO A CA 1
ATOM 1700 C C . PRO A 1 210 ? 59.469 32.197 46.702 1.00 49.78 210 PRO A C 1
ATOM 1702 O O . PRO A 1 210 ? 59.173 33.240 46.122 1.00 49.78 210 PRO A O 1
ATOM 1705 N N . TYR A 1 211 ? 60.562 32.072 47.451 1.00 45.31 211 TYR A N 1
ATOM 1706 C CA . TYR A 1 211 ? 61.681 33.007 47.442 1.00 45.31 211 TYR A CA 1
ATOM 1707 C C . TYR A 1 211 ? 62.499 32.752 46.168 1.00 45.31 211 TYR A C 1
ATOM 1709 O O . TYR A 1 211 ? 63.010 31.648 45.984 1.00 45.31 211 TYR A O 1
ATOM 1717 N N . TYR A 1 212 ? 62.598 33.747 45.287 1.00 46.78 212 TYR A N 1
ATOM 1718 C CA . TYR A 1 212 ? 63.521 33.741 44.150 1.00 46.78 212 TYR A CA 1
ATOM 1719 C C . TYR A 1 212 ? 64.742 34.596 44.519 1.00 46.78 212 TYR A C 1
ATOM 1721 O O . TYR A 1 212 ? 64.564 35.790 44.763 1.00 46.78 212 TYR A O 1
ATOM 1729 N N . PRO A 1 213 ? 65.961 34.032 44.581 1.00 49.91 213 PRO A N 1
ATOM 1730 C CA . PRO A 1 213 ? 67.178 34.827 44.636 1.00 49.91 213 PRO A CA 1
ATOM 1731 C C . PRO A 1 213 ? 67.566 35.299 43.225 1.00 49.91 213 PRO A C 1
ATOM 1733 O O . PRO A 1 213 ? 67.471 34.533 42.264 1.00 49.91 213 PRO A O 1
ATOM 1736 N N . THR A 1 214 ? 67.973 36.565 43.130 1.00 46.34 214 THR A N 1
ATOM 1737 C CA . THR A 1 214 ? 68.738 37.156 42.014 1.00 46.34 214 THR A CA 1
ATOM 1738 C C . THR A 1 214 ? 70.160 36.630 41.971 1.00 46.34 214 THR A C 1
ATOM 1740 O O . THR A 1 214 ? 70.745 36.511 43.073 1.00 46.34 214 THR A O 1
#

Sequence (214 aa):
MYFHNVSRSLADKLESLWKLAEAHQPTENEIKQFADQIAGIWTSINRQIYEKYSKIRMGSGTLHGVPLSIILNKIKKEIILFKVSLQRHESIYDQEYILKGYKLITKSEKFISSLQKCDSKLQQLLCISNIMPRLIKLQSAIDKYVTTIELLPTRSFPAYDLSAFSLVAKLLTGELLGYESINPSYVLMENMPKKPVFIIKNVKRKSIHPYYPT

Foldseek 3Di:
DVLVVLVVVLVVLLVVLVVLLVVDDDPDSVSPVLSVVLVVVLVVLLVVLLVVLVPDADDDPVDPPHGPVVVLVVVVVVLVVLLVVLVVCVVPDDVVVSVVSVVVSVVSVVVSVVVVCVSVVVSVVSSSVRSVVVSVVSVVVSVVVVVPDPSDPPPPPPPPPCVVVVVVVCVVQCVVVVDDRDDVVVVCVVPPPDPDDDDDPPPPPDDDDDDDDD

pLDDT: mean 81.7, std 14.72, range [40.34, 96.25]

Organism: Bombus impatiens (NCBI:txid132113)